Protein AF-A0A2C9LY21-F1 (afdb_monomer)

InterPro domains:
  IPR006201 Neurotransmitter-gated ion-channel [PR00252] (2-18)
  IPR006201 Neurotransmitter-gated ion-channel [PR00252] (35-46)
  IPR006201 Neurotransmitter-gated ion-channel [PR00252] (79-93)
  IPR006201 Neurotransmitter-gated ion-channel [PR00252] (152-164)
  IPR006201 Neurotransmitter-gated ion-channel [PTHR18945] (7-244)
  IPR006202 Neurotransmitter-gated ion-channel ligand-binding domain [PF02931] (1-156)
  IPR018000 Neurotransmitter-gated ion-channel, conserved site [PS00236] (79-93)
  IPR036719 Neurotransmitter-gated ion-channel transmembrane domain superfamily [SSF90112] (159-246)
  IPR036734 Neurotransmitter-gated ion-channel ligand-binding domain superfamily [G3DSA:2.70.170.10] (1-161)
  IPR036734 Neurotransmitter-gated ion-channel ligand-binding domain superfamily [SSF63712] (1-156)
  IPR038050 Neuronal acetylcholine receptor [G3DSA:1.20.58.390] (162-250)

Nearest PDB structures (foldseek):
  8ssz-assembly1_E  TM=8.735E-01  e=1.242E-17  Homo sapiens
  6cnj-assembly1_C  TM=8.513E-01  e=4.046E-18  Homo sapiens
  8st4-assembly1_E  TM=8.445E-01  e=1.771E-17  Homo sapiens
  8st3-assembly1_E  TM=8.712E-01  e=5.126E-17  Homo sapiens
  8st1-assembly1_E  TM=8.454E-01  e=5.126E-17  Homo sapiens

Sequence (250 aa):
MTIIAHVQTEWNQTDLSWNKTDYDNMDAVLLESSAIWTPAIFVIIGSKESLSFQLNDKLIVTSNGNVKSMIQRYITFQCQIDFHKYPFDTQTCSFGFYKQDLYIFGSTLKANCEVNHVPANDYSIQGEWQLTDLYCHMRRDVNNATYYLYQVVVKRRSVYYVITVVFPMVLTSVMIPLVFLIPTKTGEKISYLVTMFTSTAIFLSYISTVMPRSLTNLPYLSLLLVEVLCEGLCAVLATLWVVNKYNLHP

pLDDT: mean 86.26, std 10.39, range [52.84, 96.19]

Organism: Biomphalaria glabrata (NCBI:txid6526)

Foldseek 3Di:
DKFKDWDKDKDADQVQADDCVVPVNDFKDKDFPVVDDDFFKWKAQEPPDIDTDDFDRIWIAGNNRMIMTIDIDMDHHDADAAQQAPPFDKGKGKMKMFTPPQDDPVDADDDDFDWDQDPQPPRDDPDQKTWGGWGWDWDADPVRGIMIMIITMITGPRPVCCVVQVVVLVVLLVQLVCLVVDDLVVVCSVVSLVVSLVVLVVSVVVCVVPDDPPHPDDHPSVVSSVVSVVSSVVSVVVVVVVNVVVVVPD

Mean predicted aligned error: 8.04 Å

Secondary structure (DSSP, 8-state):
-EEEEEEEEEEE-GGG---GGGGTT--EEEEETTTS----EEEE-SSS-EEEEPPPSEEEEETTSEEEEEEEEEEE-------TTTTS-EEEEEEEEEETTTTTS----------B---TTTS--SSSEEEEEEEEEEEE-TT--EEEEEEEEEEE--HHHIIIIIHHHHHHHHHGGGGGGS-GGGSHHHHHHHHHHHHHHHHHHHHHHHS-S--SS--HHHHHHHHHHHHHHHHHHHHHHHHHHHHH--

Solvent-accessible surface area (backbone atoms only — not comparable to full-atom values): 14458 Å² total; per-residue (Å²): 87,76,44,82,43,80,49,76,47,76,52,78,40,71,91,62,42,55,67,32,81,83,53,86,60,48,53,66,50,79,43,51,46,89,81,48,94,73,84,64,34,32,33,36,25,46,98,90,43,68,45,79,53,83,75,49,66,61,27,43,36,28,30,82,10,39,34,41,35,74,43,77,45,80,49,69,30,55,58,82,77,66,54,41,49,45,59,72,26,66,41,72,33,57,37,29,44,35,52,76,64,60,79,80,70,83,62,74,84,83,77,90,60,67,75,44,73,47,63,67,75,84,81,44,64,98,60,66,51,37,57,54,40,42,44,54,42,83,46,65,48,98,87,68,42,60,32,39,38,38,37,42,29,34,34,46,61,31,66,64,49,42,64,71,50,50,46,56,53,54,50,50,47,65,47,57,70,53,52,74,75,53,63,78,91,71,64,52,58,61,57,55,51,52,52,52,52,51,52,52,50,52,52,51,52,50,49,64,72,73,48,72,90,81,63,90,54,82,28,53,56,57,52,52,51,51,50,44,52,52,52,46,53,51,48,52,55,53,48,52,51,53,51,53,52,42,71,76,57,121

Structure (mmCIF, N/CA/C/O backbone):
data_AF-A0A2C9LY21-F1
#
_entry.id   AF-A0A2C9LY21-F1
#
loop_
_atom_site.group_PDB
_atom_site.id
_atom_site.type_symbol
_atom_site.label_atom_id
_atom_site.label_alt_id
_atom_site.label_comp_id
_atom_site.label_asym_id
_atom_site.label_entity_id
_atom_site.label_seq_id
_atom_site.pdbx_PDB_ins_code
_atom_site.Cartn_x
_atom_site.Cartn_y
_atom_site.Cartn_z
_atom_site.occupancy
_atom_site.B_iso_or_equiv
_atom_site.auth_seq_id
_atom_site.auth_comp_id
_atom_site.auth_asym_id
_atom_site.auth_atom_id
_atom_site.pdbx_PDB_model_num
ATOM 1 N N . MET A 1 1 ? 3.004 3.913 -2.611 1.00 87.69 1 MET A N 1
ATOM 2 C CA . MET A 1 1 ? 2.982 2.478 -2.959 1.00 87.69 1 MET A CA 1
ATOM 3 C C . MET A 1 1 ? 4.233 2.157 -3.753 1.00 87.69 1 MET A C 1
ATOM 5 O O . MET A 1 1 ? 4.648 3.002 -4.536 1.00 87.69 1 MET A O 1
ATOM 9 N N . THR A 1 2 ? 4.828 0.983 -3.552 1.00 90.38 2 THR A N 1
ATOM 10 C CA . THR A 1 2 ? 6.013 0.539 -4.298 1.00 90.38 2 THR A CA 1
ATOM 11 C C . THR A 1 2 ? 5.719 -0.813 -4.924 1.00 90.38 2 THR A C 1
ATOM 13 O O . THR A 1 2 ? 5.261 -1.717 -4.229 1.00 90.38 2 THR A O 1
ATOM 16 N N . ILE A 1 3 ? 5.961 -0.939 -6.226 1.00 88.06 3 ILE A N 1
ATOM 17 C CA . ILE A 1 3 ? 5.782 -2.184 -6.980 1.00 88.06 3 ILE A CA 1
ATOM 18 C C . ILE A 1 3 ? 7.096 -2.596 -7.631 1.00 88.06 3 ILE A C 1
ATOM 20 O O . ILE A 1 3 ? 7.941 -1.751 -7.924 1.00 88.06 3 ILE A O 1
ATOM 24 N N . ILE A 1 4 ? 7.236 -3.888 -7.902 1.00 87.56 4 ILE A N 1
ATOM 25 C CA . ILE A 1 4 ? 8.258 -4.412 -8.802 1.00 87.56 4 ILE A CA 1
ATOM 26 C C . ILE A 1 4 ? 7.620 -4.499 -10.187 1.00 87.56 4 ILE A C 1
ATOM 28 O O . ILE A 1 4 ? 6.634 -5.209 -10.363 1.00 87.56 4 ILE A O 1
ATOM 32 N N . ALA A 1 5 ? 8.165 -3.770 -11.156 1.00 86.94 5 ALA A N 1
ATOM 33 C CA . ALA A 1 5 ? 7.686 -3.779 -12.531 1.00 86.94 5 ALA A CA 1
ATOM 34 C C . ALA A 1 5 ? 8.745 -4.379 -13.458 1.00 86.94 5 ALA A C 1
ATOM 36 O O . ALA A 1 5 ? 9.901 -3.949 -13.446 1.00 86.94 5 ALA A O 1
ATOM 37 N N . HIS A 1 6 ? 8.333 -5.347 -14.278 1.00 87.75 6 HIS A N 1
ATOM 38 C CA . HIS A 1 6 ? 9.099 -5.816 -15.429 1.00 87.75 6 HIS A CA 1
ATOM 39 C C . HIS A 1 6 ? 8.686 -4.976 -16.633 1.00 87.75 6 HIS A C 1
ATOM 41 O O . HIS A 1 6 ? 7.561 -5.087 -17.116 1.00 87.75 6 HIS A O 1
ATOM 47 N N . VAL A 1 7 ? 9.576 -4.096 -17.080 1.00 89.00 7 VAL A N 1
ATOM 48 C CA . VAL A 1 7 ? 9.304 -3.166 -18.175 1.00 89.00 7 VAL A CA 1
ATOM 49 C C . VAL A 1 7 ? 10.120 -3.599 -19.382 1.00 89.00 7 VAL A C 1
ATOM 51 O O . VAL A 1 7 ? 11.350 -3.652 -19.319 1.00 89.00 7 VAL A O 1
ATOM 54 N N . GLN A 1 8 ? 9.425 -3.903 -20.477 1.00 90.19 8 GLN A N 1
ATOM 55 C CA . GLN A 1 8 ? 10.029 -4.116 -21.786 1.00 90.19 8 GLN A CA 1
ATOM 56 C C . GLN A 1 8 ? 9.793 -2.874 -22.642 1.00 90.19 8 GLN A C 1
ATOM 58 O O . GLN A 1 8 ? 8.652 -2.451 -22.831 1.00 90.19 8 GLN A O 1
ATOM 63 N N . THR A 1 9 ? 10.867 -2.289 -23.158 1.00 90.69 9 THR A N 1
ATOM 64 C CA . THR A 1 9 ? 10.814 -1.177 -24.107 1.00 90.69 9 THR A CA 1
ATOM 65 C C . THR A 1 9 ? 11.447 -1.598 -25.422 1.00 90.69 9 THR A C 1
ATOM 67 O O . THR A 1 9 ? 12.448 -2.316 -25.451 1.00 90.69 9 THR A O 1
ATOM 70 N N . GLU A 1 10 ? 10.836 -1.168 -26.520 1.00 91.44 10 GLU A N 1
ATOM 71 C CA . GLU A 1 10 ? 11.246 -1.530 -27.871 1.00 91.44 10 GLU A CA 1
ATOM 72 C C . GLU A 1 10 ? 11.127 -0.306 -28.775 1.00 91.44 10 GLU A C 1
ATOM 74 O O . GLU A 1 10 ? 10.122 0.411 -28.741 1.00 91.44 10 GLU A O 1
ATOM 79 N N . TRP A 1 11 ? 12.175 -0.033 -29.545 1.00 91.31 11 TRP A N 1
ATOM 80 C CA . TRP A 1 11 ? 12.194 1.046 -30.526 1.00 91.31 11 TRP A CA 1
ATOM 81 C C . TRP A 1 11 ? 13.094 0.676 -31.702 1.00 91.31 11 TRP A C 1
ATOM 83 O O . TRP A 1 11 ? 14.024 -0.113 -31.567 1.00 91.31 11 TRP A O 1
ATOM 93 N N . ASN A 1 12 ? 12.825 1.261 -32.866 1.00 91.81 12 ASN A N 1
ATOM 94 C CA . ASN A 1 12 ? 13.584 0.980 -34.079 1.00 91.81 12 ASN A CA 1
ATOM 95 C C . ASN A 1 12 ? 14.592 2.100 -34.378 1.00 91.81 12 ASN A C 1
ATOM 97 O O . ASN A 1 12 ? 14.228 3.277 -34.349 1.00 91.81 12 ASN A O 1
ATOM 101 N N . GLN A 1 13 ? 15.832 1.723 -34.686 1.00 90.88 13 GLN A N 1
ATOM 102 C CA . GLN A 1 13 ? 16.924 2.591 -35.121 1.00 90.88 13 GLN A CA 1
ATOM 103 C C . GLN A 1 13 ? 17.545 2.006 -36.386 1.00 90.88 13 GLN A C 1
ATOM 105 O O . GLN A 1 13 ? 18.427 1.151 -36.337 1.00 90.88 13 GLN A O 1
ATOM 110 N N . THR A 1 14 ? 17.085 2.484 -37.539 1.00 88.94 14 THR A N 1
ATOM 111 C CA . THR A 1 14 ? 17.516 1.983 -38.853 1.00 88.94 14 THR A CA 1
ATOM 112 C C . THR A 1 14 ? 19.017 2.131 -39.092 1.00 88.94 14 THR A C 1
ATOM 114 O O . THR A 1 14 ? 19.601 1.312 -39.795 1.00 88.94 14 THR A O 1
ATOM 117 N N . ASP A 1 15 ? 19.653 3.118 -38.461 1.00 91.44 15 ASP A N 1
ATOM 118 C CA . ASP A 1 15 ? 21.091 3.393 -38.588 1.00 91.44 15 ASP A CA 1
ATOM 119 C C . ASP A 1 15 ? 21.966 2.300 -37.952 1.00 91.44 15 ASP A C 1
ATOM 121 O O . ASP A 1 15 ? 23.154 2.207 -38.244 1.00 91.44 15 ASP A O 1
ATOM 125 N N . LEU A 1 16 ? 21.377 1.458 -37.095 1.00 93.00 16 LEU A N 1
ATOM 126 C CA . LEU A 1 16 ? 22.029 0.307 -36.472 1.00 93.00 16 LEU A CA 1
ATOM 127 C C . LEU A 1 16 ? 21.727 -1.007 -37.206 1.00 93.00 16 LEU A C 1
ATOM 129 O O . LEU A 1 16 ? 21.958 -2.072 -36.643 1.00 93.00 16 LEU A O 1
ATOM 133 N N . SER A 1 17 ? 21.166 -0.962 -38.418 1.00 94.06 17 SER A N 1
ATOM 134 C CA . SER A 1 17 ? 20.897 -2.172 -39.200 1.00 94.06 17 SER A CA 1
ATOM 135 C C . SER A 1 17 ? 22.149 -2.676 -39.924 1.00 94.06 17 SER A C 1
ATOM 137 O O . SER A 1 17 ? 22.975 -1.893 -40.393 1.00 94.06 17 SER A O 1
ATOM 139 N N . TRP A 1 18 ? 22.295 -3.997 -40.022 1.00 94.69 18 TRP A N 1
ATOM 140 C CA . TRP A 1 18 ? 23.381 -4.638 -40.767 1.00 94.69 18 TRP A CA 1
ATOM 141 C C . TRP A 1 18 ? 22.886 -5.888 -41.488 1.00 94.69 18 TRP A C 1
ATOM 143 O O . TRP A 1 18 ? 21.900 -6.517 -41.097 1.00 94.69 18 TRP A O 1
ATOM 153 N N . ASN A 1 19 ? 23.598 -6.277 -42.543 1.00 94.44 19 ASN A N 1
ATOM 154 C CA . ASN A 1 19 ? 23.333 -7.531 -43.225 1.00 94.44 19 ASN A CA 1
ATOM 155 C C . ASN A 1 19 ? 24.014 -8.690 -42.481 1.00 94.44 19 ASN A C 1
ATOM 157 O O . ASN A 1 19 ? 25.232 -8.702 -42.307 1.00 94.44 19 ASN A O 1
ATOM 161 N N . LYS A 1 20 ? 23.228 -9.680 -42.048 1.00 94.62 20 LYS A N 1
ATOM 162 C CA . LYS A 1 20 ? 23.702 -10.821 -41.244 1.00 94.62 20 LYS A CA 1
ATOM 163 C C . LYS A 1 20 ? 24.842 -11.5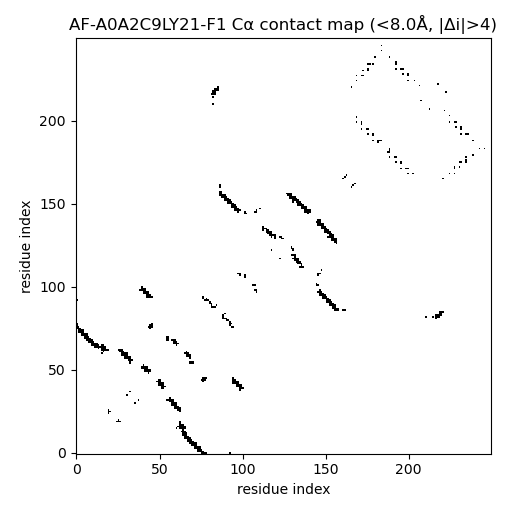84 -41.919 1.00 94.62 20 LYS A C 1
ATOM 165 O O . LYS A 1 20 ? 25.761 -12.029 -41.238 1.00 94.62 20 LYS A O 1
ATOM 170 N N . THR A 1 21 ? 24.790 -11.732 -43.243 1.00 94.06 21 THR A N 1
ATOM 171 C CA . THR A 1 21 ? 25.765 -12.530 -44.006 1.00 94.06 21 THR A CA 1
ATOM 172 C C . THR A 1 21 ? 27.180 -11.977 -43.928 1.00 94.06 21 THR A C 1
ATOM 174 O O . THR A 1 21 ? 28.136 -12.737 -44.045 1.00 94.06 21 THR A O 1
ATOM 177 N N . ASP A 1 22 ? 27.314 -10.673 -43.693 1.00 94.31 22 ASP A N 1
ATOM 178 C CA . ASP A 1 22 ? 28.606 -9.985 -43.668 1.00 94.31 22 ASP A CA 1
ATOM 179 C C . ASP A 1 22 ? 29.318 -10.180 -42.316 1.00 94.31 22 ASP A C 1
ATOM 181 O O . ASP A 1 22 ? 30.510 -9.910 -42.183 1.00 94.31 22 ASP A O 1
ATOM 185 N N . TYR A 1 23 ? 28.590 -10.693 -41.318 1.00 92.50 23 TYR A N 1
ATOM 186 C CA . TYR A 1 23 ? 29.017 -10.825 -39.930 1.00 92.50 23 TYR A CA 1
ATOM 187 C C . TYR A 1 23 ? 28.651 -12.204 -39.359 1.00 92.50 23 TYR A C 1
ATOM 189 O O . TYR A 1 23 ? 28.003 -12.295 -38.322 1.00 92.50 23 TYR A O 1
ATOM 197 N N . ASP A 1 24 ? 29.021 -13.284 -40.054 1.00 92.81 24 ASP A N 1
ATOM 198 C CA . ASP A 1 24 ? 28.832 -14.679 -39.601 1.00 92.81 24 ASP A CA 1
ATOM 199 C C . ASP A 1 24 ? 27.387 -15.024 -39.177 1.00 92.81 24 ASP A C 1
ATOM 201 O O . ASP A 1 24 ? 27.126 -15.704 -38.187 1.00 92.81 24 ASP A O 1
ATOM 205 N N . ASN A 1 25 ? 26.407 -14.501 -39.918 1.00 92.81 25 ASN A N 1
ATOM 206 C CA . ASN A 1 25 ? 24.977 -14.646 -39.637 1.00 92.81 25 ASN A CA 1
ATOM 207 C C . ASN A 1 25 ? 24.529 -14.128 -38.253 1.00 92.81 25 ASN A C 1
ATOM 209 O O . ASN A 1 25 ? 23.479 -14.542 -37.751 1.00 92.81 25 ASN A O 1
ATOM 213 N N . MET A 1 26 ? 25.270 -13.193 -37.646 1.00 93.25 26 MET A N 1
ATOM 214 C CA . MET A 1 26 ? 24.895 -12.581 -36.370 1.00 93.25 26 MET A CA 1
ATOM 215 C C . MET A 1 26 ? 23.595 -11.775 -36.494 1.00 93.25 26 MET A C 1
ATOM 217 O O . MET A 1 26 ? 23.522 -10.792 -37.232 1.00 93.25 26 MET A O 1
ATOM 221 N N . ASP A 1 27 ? 22.567 -12.177 -35.739 1.00 92.88 27 ASP A N 1
ATOM 222 C CA . ASP A 1 27 ? 21.257 -11.510 -35.719 1.00 92.88 27 ASP A CA 1
ATOM 223 C C . ASP A 1 27 ? 21.115 -10.470 -34.607 1.00 92.88 27 ASP A C 1
ATOM 225 O O . ASP A 1 27 ? 20.320 -9.544 -34.733 1.00 92.88 27 ASP A O 1
ATOM 229 N N . ALA A 1 28 ? 21.860 -10.603 -33.511 1.00 94.56 28 ALA A N 1
ATOM 230 C CA . ALA A 1 28 ? 21.754 -9.686 -32.388 1.00 94.56 28 ALA A CA 1
ATOM 231 C C . ALA A 1 28 ? 23.104 -9.434 -31.726 1.00 94.56 28 ALA A C 1
ATOM 233 O O . ALA A 1 28 ? 23.939 -10.332 -31.620 1.00 94.56 28 ALA A O 1
ATOM 234 N N . VAL A 1 29 ? 23.277 -8.211 -31.237 1.00 94.75 29 VAL A N 1
ATOM 235 C CA . VAL A 1 29 ? 24.443 -7.768 -30.477 1.00 94.75 29 VAL A CA 1
ATOM 236 C C . VAL A 1 29 ? 23.994 -7.044 -29.214 1.00 94.75 29 VAL A C 1
ATOM 238 O O . VAL A 1 29 ? 22.886 -6.509 -29.137 1.00 94.75 29 VAL A O 1
ATOM 241 N N . LEU A 1 30 ? 24.861 -7.038 -28.207 1.00 95.19 30 LEU A N 1
ATOM 242 C CA . LEU A 1 30 ? 24.638 -6.323 -26.959 1.00 95.19 30 LEU A CA 1
ATOM 243 C C . LEU A 1 30 ? 25.476 -5.043 -26.973 1.00 95.19 30 LEU A C 1
ATOM 245 O O . LEU A 1 30 ? 26.703 -5.124 -26.992 1.00 95.19 30 LEU A O 1
ATOM 249 N N . LEU A 1 31 ? 24.826 -3.881 -26.966 1.00 94.56 31 LEU A N 1
ATOM 250 C CA . LEU A 1 31 ? 25.492 -2.574 -26.966 1.00 94.56 31 LEU A CA 1
ATOM 251 C C . LEU A 1 31 ? 25.250 -1.836 -25.653 1.00 94.56 31 LEU A C 1
ATOM 253 O O . LEU A 1 31 ? 24.228 -2.043 -24.998 1.00 94.56 31 LEU A O 1
ATOM 257 N N . GLU A 1 32 ? 26.183 -0.964 -25.272 1.00 95.25 32 GLU A N 1
ATOM 258 C CA . GLU A 1 32 ? 25.962 -0.069 -24.138 1.00 95.25 32 GLU A CA 1
ATOM 259 C C . GLU A 1 32 ? 24.955 1.027 -24.494 1.00 95.25 32 GLU A C 1
ATOM 261 O O . GLU A 1 32 ? 25.000 1.604 -25.581 1.00 95.25 32 GLU A O 1
ATOM 266 N N . SER A 1 33 ? 24.060 1.347 -23.559 1.00 92.88 33 SER A N 1
ATOM 267 C CA . SER A 1 33 ? 23.045 2.392 -23.724 1.00 92.88 33 SER A CA 1
ATOM 268 C C . SER A 1 33 ? 23.645 3.784 -23.916 1.00 92.88 33 SER A C 1
ATOM 270 O O . SER A 1 33 ? 23.010 4.639 -24.521 1.00 92.88 33 SER A O 1
ATOM 272 N N . SER A 1 34 ? 24.879 4.002 -23.457 1.00 93.50 34 SER A N 1
ATOM 273 C CA . SER A 1 34 ? 25.646 5.235 -23.657 1.00 93.50 34 SER A CA 1
ATOM 274 C C . SER A 1 34 ? 26.158 5.414 -25.094 1.00 93.50 34 SER A C 1
ATOM 276 O O . SER A 1 34 ? 26.442 6.540 -25.500 1.00 93.50 34 SER A O 1
ATOM 278 N N . ALA A 1 35 ? 26.276 4.326 -25.865 1.00 92.94 35 ALA A N 1
ATOM 279 C CA . ALA A 1 35 ? 26.845 4.327 -27.214 1.00 92.94 35 ALA A CA 1
ATOM 280 C C . ALA A 1 35 ? 25.801 4.541 -28.322 1.00 92.94 35 ALA A C 1
ATOM 282 O O . ALA A 1 35 ? 26.167 4.822 -29.463 1.00 92.94 35 ALA A O 1
ATOM 283 N N . ILE A 1 36 ? 24.510 4.401 -28.005 1.00 93.25 36 ILE A N 1
ATOM 284 C CA . ILE A 1 36 ? 23.407 4.537 -28.961 1.00 93.25 36 ILE A CA 1
ATOM 285 C C . ILE A 1 36 ? 22.346 5.501 -28.435 1.00 93.25 36 ILE A C 1
ATOM 287 O O . ILE A 1 36 ? 22.228 5.732 -27.236 1.00 93.25 36 ILE A O 1
ATOM 291 N N . TRP A 1 37 ? 21.542 6.076 -29.331 1.00 91.06 37 TRP A N 1
ATOM 292 C CA . TRP A 1 37 ? 20.423 6.912 -28.897 1.00 91.06 37 TRP A CA 1
ATOM 293 C C . TRP A 1 37 ? 19.368 6.073 -28.162 1.00 91.06 37 TRP A C 1
ATOM 295 O O . TRP A 1 37 ? 18.957 5.019 -28.647 1.00 91.06 37 TRP A O 1
ATOM 305 N N . THR A 1 38 ? 18.894 6.572 -27.021 1.00 90.62 38 THR A N 1
ATOM 306 C CA . THR A 1 38 ? 17.836 5.947 -26.218 1.00 90.62 38 THR A CA 1
ATOM 307 C C . THR A 1 38 ? 16.681 6.917 -25.969 1.00 90.62 38 THR A C 1
ATOM 309 O O . THR A 1 38 ? 16.933 8.099 -25.717 1.00 90.62 38 THR A O 1
ATOM 312 N N . PRO A 1 39 ? 15.415 6.459 -25.966 1.00 88.25 39 PRO A N 1
ATOM 313 C CA . PRO A 1 39 ? 14.277 7.334 -25.715 1.00 88.25 39 PRO A CA 1
ATOM 314 C C . PRO A 1 39 ? 14.226 7.812 -24.256 1.00 88.25 39 PRO A C 1
ATOM 316 O O . PRO A 1 39 ? 14.294 7.013 -23.323 1.00 88.25 39 PRO A O 1
ATOM 319 N N . ALA A 1 40 ? 14.002 9.114 -24.058 1.00 88.31 40 ALA A N 1
ATOM 320 C CA . ALA A 1 40 ? 13.750 9.694 -22.741 1.00 88.31 40 ALA A CA 1
ATOM 321 C C . ALA A 1 40 ? 12.313 9.388 -22.274 1.00 88.31 40 ALA A C 1
ATOM 323 O O . ALA A 1 40 ? 11.346 10.049 -22.674 1.00 88.31 40 ALA A O 1
ATOM 324 N N . ILE A 1 41 ? 12.172 8.352 -21.445 1.00 88.88 41 ILE A N 1
ATOM 325 C CA . ILE A 1 41 ? 10.900 7.909 -20.859 1.00 88.88 41 ILE A CA 1
ATOM 326 C C . ILE A 1 41 ? 10.801 8.432 -19.425 1.00 88.88 41 ILE A C 1
ATOM 328 O O . ILE A 1 41 ? 11.784 8.442 -18.690 1.00 88.88 41 ILE A O 1
ATOM 332 N N . PHE A 1 42 ? 9.605 8.840 -19.017 1.00 90.12 42 PHE A N 1
ATOM 333 C CA . PHE A 1 42 ? 9.302 9.317 -17.675 1.00 90.12 42 PHE A CA 1
ATOM 334 C C . PHE A 1 42 ? 8.149 8.528 -17.073 1.00 90.12 42 PHE A C 1
ATOM 336 O O . PHE A 1 42 ? 7.196 8.165 -17.767 1.00 90.12 42 PHE A O 1
ATOM 343 N N . VAL A 1 43 ? 8.233 8.297 -15.765 1.00 91.75 43 VAL A N 1
ATOM 344 C CA . VAL A 1 43 ? 7.187 7.667 -14.965 1.00 91.75 43 VAL A CA 1
ATOM 345 C C . VAL A 1 43 ? 6.407 8.742 -14.227 1.00 91.75 43 VAL A C 1
ATOM 347 O O . VAL A 1 43 ? 6.989 9.523 -13.476 1.00 91.75 43 VAL A O 1
ATOM 350 N N . ILE A 1 44 ? 5.093 8.771 -14.415 1.00 91.06 44 ILE A N 1
ATOM 351 C CA . ILE A 1 44 ? 4.165 9.592 -13.638 1.00 91.06 44 ILE A CA 1
ATOM 352 C C . ILE A 1 44 ? 3.964 8.897 -12.296 1.00 91.06 44 ILE A C 1
ATOM 354 O O . ILE A 1 44 ? 3.424 7.790 -12.248 1.00 91.06 44 ILE A O 1
ATOM 358 N N . ILE A 1 45 ? 4.407 9.547 -11.222 1.00 91.88 45 ILE A N 1
ATOM 359 C CA . ILE A 1 45 ? 4.371 8.998 -9.861 1.00 91.88 45 ILE A CA 1
ATOM 360 C C . ILE A 1 45 ? 3.386 9.731 -8.950 1.00 91.88 45 ILE A C 1
ATOM 362 O O . ILE A 1 45 ? 3.181 9.309 -7.820 1.00 91.88 45 ILE A O 1
ATOM 366 N N . GLY A 1 46 ? 2.765 10.811 -9.412 1.00 87.31 46 GLY A N 1
ATOM 367 C CA . GLY A 1 46 ? 1.793 11.587 -8.649 1.00 87.31 46 GLY A CA 1
ATOM 368 C C . GLY A 1 46 ? 1.055 12.576 -9.543 1.00 87.31 46 GLY A C 1
ATOM 369 O O . GLY A 1 46 ? 1.207 12.558 -10.762 1.00 87.31 46 GLY A O 1
ATOM 370 N N . SER A 1 47 ? 0.261 13.466 -8.946 1.00 78.12 47 SER A N 1
ATOM 371 C CA . SER A 1 47 ? -0.552 14.432 -9.704 1.00 78.12 47 SER A CA 1
ATOM 372 C C . SER A 1 47 ? 0.278 15.466 -10.474 1.00 78.12 47 SER A C 1
ATOM 374 O O . SER A 1 47 ? -0.170 15.961 -11.505 1.00 78.12 47 SER A O 1
ATOM 376 N N . LYS A 1 48 ? 1.477 15.797 -9.980 1.00 79.56 48 LYS A N 1
ATOM 377 C CA . LYS A 1 48 ? 2.409 16.763 -10.594 1.00 79.56 48 LYS A CA 1
ATOM 378 C C . LYS A 1 48 ? 3.868 16.302 -10.558 1.00 79.56 48 LYS A C 1
ATOM 380 O O . LYS A 1 48 ? 4.770 17.092 -10.814 1.00 79.56 48 LYS A O 1
ATOM 385 N N . GLU A 1 49 ? 4.102 15.040 -10.212 1.00 86.00 49 GLU A N 1
ATOM 386 C CA . GLU A 1 49 ? 5.440 14.488 -10.016 1.00 86.00 49 GLU A CA 1
ATOM 387 C C . GLU A 1 49 ? 5.729 13.410 -11.061 1.00 86.00 49 GLU A C 1
ATOM 389 O O . GLU A 1 49 ? 4.918 12.507 -11.296 1.00 86.00 49 GLU A O 1
ATOM 394 N N . SER A 1 50 ? 6.915 13.487 -11.664 1.00 88.00 50 SER A N 1
ATOM 395 C CA . SER A 1 50 ? 7.425 12.462 -12.569 1.00 88.00 50 SER A CA 1
ATOM 396 C C . SER A 1 50 ? 8.922 12.257 -12.400 1.00 88.00 50 SER A C 1
ATOM 398 O O . SER A 1 50 ? 9.647 13.209 -12.119 1.00 88.00 50 SER A O 1
ATOM 400 N N . LEU A 1 51 ? 9.379 11.030 -12.624 1.00 90.75 51 LEU A N 1
ATOM 401 C CA . LEU A 1 51 ? 10.788 10.645 -12.557 1.00 90.75 51 LEU A CA 1
ATOM 402 C C . LEU A 1 51 ? 11.258 10.138 -13.918 1.00 90.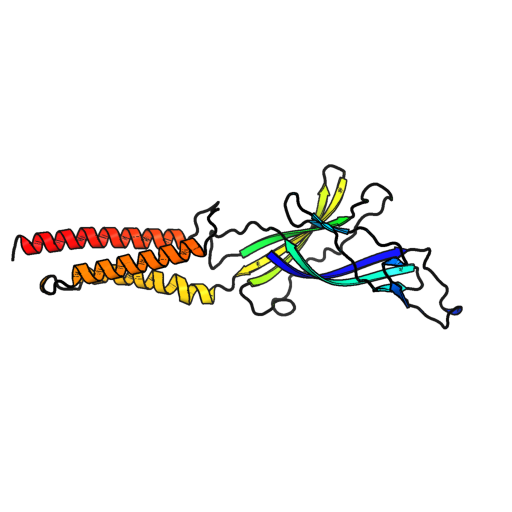75 51 LEU A C 1
ATOM 404 O O . LEU A 1 51 ? 10.485 9.503 -14.634 1.00 90.75 51 LEU A O 1
ATOM 408 N N . SER A 1 52 ? 12.519 10.385 -14.268 1.00 90.31 52 SER A N 1
ATOM 409 C CA . SER A 1 52 ? 13.114 9.778 -15.458 1.00 90.31 52 SER A CA 1
ATOM 410 C C . SER A 1 52 ? 13.239 8.264 -15.268 1.00 90.31 52 SER A C 1
ATOM 412 O O . SER A 1 52 ? 13.671 7.772 -14.224 1.00 90.31 52 SER A O 1
ATOM 414 N N . PHE A 1 53 ? 12.831 7.509 -16.282 1.00 90.81 53 PHE A N 1
ATOM 415 C CA . PHE A 1 53 ? 12.946 6.061 -16.307 1.00 90.81 53 PHE A CA 1
ATOM 416 C C . PHE A 1 53 ? 14.269 5.671 -16.960 1.00 90.81 53 PHE A C 1
ATOM 418 O O . PHE A 1 53 ? 14.444 5.810 -18.170 1.00 90.81 53 PHE A O 1
ATOM 425 N N . GLN A 1 54 ? 15.208 5.184 -16.153 1.00 89.75 54 GLN A N 1
ATOM 426 C CA . GLN A 1 54 ? 16.496 4.711 -16.649 1.00 89.75 54 GLN A CA 1
ATOM 427 C C . GLN A 1 54 ? 16.365 3.301 -17.232 1.00 89.75 54 GLN A C 1
ATOM 429 O O . GLN A 1 54 ? 15.935 2.366 -16.549 1.00 89.75 54 GLN A O 1
ATOM 434 N N . LEU A 1 55 ? 16.753 3.164 -18.501 1.00 89.75 55 LEU A N 1
ATOM 435 C CA . LEU A 1 55 ? 16.868 1.883 -19.195 1.00 89.75 55 LEU A CA 1
ATOM 436 C C . LEU A 1 55 ? 18.071 1.082 -18.672 1.00 89.75 55 LEU A C 1
ATOM 438 O O . LEU A 1 55 ? 18.863 1.573 -17.870 1.00 89.75 55 LEU A O 1
ATOM 442 N N . ASN A 1 56 ? 18.191 -0.171 -19.109 1.00 89.94 56 ASN A N 1
ATOM 443 C CA . ASN A 1 56 ? 19.354 -0.996 -18.783 1.00 89.94 56 ASN A CA 1
ATOM 444 C C . ASN A 1 56 ? 20.629 -0.448 -19.444 1.00 89.94 56 ASN A C 1
ATOM 446 O O . ASN A 1 56 ? 20.576 0.051 -20.567 1.00 89.94 56 ASN A O 1
ATOM 450 N N . ASP A 1 57 ? 21.775 -0.630 -18.783 1.00 91.75 57 ASP A N 1
ATOM 451 C CA . ASP A 1 57 ? 23.089 -0.216 -19.306 1.00 91.75 57 ASP A CA 1
ATOM 452 C C . ASP A 1 57 ? 23.461 -0.960 -20.590 1.00 91.75 57 ASP A C 1
ATOM 454 O O . ASP A 1 57 ? 24.216 -0.454 -21.410 1.00 91.75 57 ASP A O 1
ATOM 458 N N . LYS A 1 58 ? 22.915 -2.165 -20.771 1.00 93.75 58 LYS A N 1
ATOM 459 C CA . LYS A 1 58 ? 23.138 -3.015 -21.938 1.00 93.75 58 LYS A CA 1
ATOM 460 C C . LYS A 1 58 ? 21.823 -3.298 -22.650 1.00 93.75 58 LYS A C 1
ATOM 462 O O . LYS A 1 58 ? 20.849 -3.726 -22.027 1.00 93.75 58 LYS A O 1
ATOM 467 N N . LEU A 1 59 ? 21.810 -3.067 -23.956 1.00 95.25 59 LEU A N 1
ATOM 468 C CA . LEU A 1 59 ? 20.637 -3.137 -24.819 1.00 95.25 59 LEU A CA 1
ATOM 469 C C . LEU A 1 59 ? 20.855 -4.173 -25.915 1.00 95.25 59 LEU A C 1
ATOM 471 O O . LEU A 1 59 ? 21.949 -4.282 -26.467 1.00 95.25 59 LEU A O 1
ATOM 475 N N . ILE A 1 60 ? 19.807 -4.933 -26.229 1.00 95.44 60 ILE A N 1
ATOM 476 C CA . ILE A 1 60 ? 19.848 -5.926 -27.302 1.00 95.44 60 ILE A CA 1
ATOM 477 C C . ILE A 1 60 ? 19.456 -5.216 -28.590 1.00 95.44 60 ILE A C 1
ATOM 479 O O . ILE A 1 60 ? 18.329 -4.738 -28.711 1.00 95.44 60 ILE A O 1
ATOM 483 N N . VAL A 1 61 ? 20.373 -5.162 -29.549 1.00 96.19 61 VAL A N 1
ATOM 484 C CA . VAL A 1 61 ? 20.131 -4.618 -30.886 1.00 96.19 61 VAL A CA 1
ATOM 485 C C . VAL A 1 61 ? 20.083 -5.776 -31.864 1.00 96.19 61 VAL A C 1
ATOM 487 O O . VAL A 1 61 ? 20.962 -6.631 -31.853 1.00 96.19 61 VAL A O 1
ATOM 490 N N . THR A 1 62 ? 19.044 -5.821 -32.688 1.00 96.12 62 THR A N 1
ATOM 491 C CA . THR A 1 62 ? 18.876 -6.835 -33.736 1.00 96.12 62 THR A CA 1
ATOM 492 C C . THR A 1 62 ? 19.294 -6.290 -35.097 1.00 96.12 62 THR A C 1
ATOM 494 O O . THR A 1 62 ? 19.229 -5.084 -35.324 1.00 96.12 62 THR A O 1
ATOM 497 N N . SER A 1 63 ? 19.661 -7.179 -36.017 1.00 94.56 63 SER A N 1
ATOM 498 C CA . SER A 1 63 ? 20.159 -6.863 -37.366 1.00 94.56 63 SER A CA 1
ATOM 499 C C . SER A 1 63 ? 19.240 -5.955 -38.185 1.00 94.56 63 SER A C 1
ATOM 501 O O . SER A 1 63 ? 19.702 -5.169 -39.007 1.00 94.56 63 SER A O 1
ATOM 503 N N . ASN A 1 64 ? 17.936 -5.991 -37.903 1.00 94.12 64 ASN A N 1
ATOM 504 C CA . ASN A 1 64 ? 16.930 -5.129 -38.522 1.00 94.12 64 ASN A CA 1
ATOM 505 C C . ASN A 1 64 ? 16.899 -3.694 -37.943 1.00 94.12 64 ASN A C 1
ATOM 507 O O . ASN A 1 64 ? 16.003 -2.927 -38.287 1.00 94.12 64 ASN A O 1
ATOM 511 N N . GLY A 1 65 ? 17.819 -3.338 -37.037 1.00 92.81 65 GLY A N 1
ATOM 512 C CA . GLY A 1 65 ? 17.883 -2.037 -36.357 1.00 92.81 65 GLY A CA 1
ATOM 513 C C . GLY A 1 65 ? 16.977 -1.913 -35.126 1.00 92.81 65 GLY A C 1
ATOM 514 O O . GLY A 1 65 ? 16.914 -0.861 -34.493 1.00 92.81 65 GLY A O 1
ATOM 515 N N . ASN A 1 66 ? 16.262 -2.974 -34.750 1.00 95.12 66 ASN A N 1
ATOM 516 C CA . ASN A 1 66 ? 15.343 -2.934 -33.619 1.00 95.12 66 ASN A CA 1
ATOM 517 C C . ASN A 1 66 ? 16.077 -3.152 -32.292 1.00 95.12 66 ASN A C 1
ATOM 519 O O . ASN A 1 66 ? 16.833 -4.118 -32.147 1.00 95.12 66 ASN A O 1
ATOM 523 N N . VAL A 1 67 ? 15.820 -2.268 -31.331 1.00 95.12 67 VAL A N 1
ATOM 524 C CA . VAL A 1 67 ? 16.472 -2.219 -30.024 1.00 95.12 67 VAL A CA 1
ATOM 525 C C . VAL A 1 67 ? 15.474 -2.575 -28.937 1.00 95.12 67 VAL A C 1
ATOM 527 O O . VAL A 1 67 ? 14.380 -2.016 -28.866 1.00 95.12 67 VAL A O 1
ATOM 530 N N . LYS A 1 68 ? 15.870 -3.505 -28.068 1.00 93.94 68 LYS A N 1
ATOM 531 C CA . LYS A 1 68 ? 15.067 -4.002 -26.953 1.00 93.94 68 LYS A CA 1
ATOM 532 C C . LYS A 1 68 ? 15.791 -3.784 -25.632 1.00 93.94 68 LYS A C 1
ATOM 534 O O . LYS A 1 68 ? 16.961 -4.141 -25.476 1.00 93.94 68 LYS A O 1
ATOM 539 N N . SER A 1 69 ? 15.060 -3.259 -24.656 1.00 93.38 69 SER A N 1
ATOM 540 C CA . SER A 1 69 ? 15.465 -3.216 -23.253 1.00 93.38 69 SER A CA 1
ATOM 541 C C . SER A 1 69 ? 14.448 -3.978 -22.416 1.00 93.38 69 SER A C 1
ATOM 543 O O . SER A 1 69 ? 13.245 -3.778 -22.566 1.00 93.38 69 SER A O 1
ATOM 545 N N . MET A 1 70 ? 14.923 -4.833 -21.515 1.00 90.56 70 MET A N 1
ATOM 546 C CA . MET A 1 70 ? 14.089 -5.493 -20.516 1.00 90.56 70 MET A CA 1
ATOM 547 C C . MET A 1 70 ? 14.731 -5.280 -19.155 1.00 90.56 70 MET A C 1
ATOM 549 O O . MET A 1 70 ? 15.883 -5.660 -18.944 1.00 90.56 70 MET A O 1
ATOM 553 N N . ILE A 1 71 ? 14.000 -4.646 -18.243 1.00 91.94 71 ILE A N 1
ATOM 554 C CA . ILE A 1 71 ? 14.512 -4.323 -16.915 1.00 91.94 71 ILE A CA 1
ATOM 555 C C . ILE A 1 71 ? 13.445 -4.536 -15.848 1.00 91.94 71 ILE A C 1
ATOM 557 O O . ILE A 1 71 ? 12.262 -4.265 -16.055 1.00 91.94 71 ILE A O 1
ATOM 561 N N . GLN A 1 72 ? 13.881 -5.011 -14.686 1.00 90.06 72 GLN A N 1
ATOM 562 C CA . GLN A 1 72 ? 13.068 -5.087 -13.482 1.00 90.06 72 GLN A CA 1
ATOM 563 C C . GLN A 1 72 ? 13.446 -3.926 -12.561 1.00 90.06 72 GLN A C 1
ATOM 565 O O . GLN A 1 72 ? 14.608 -3.791 -12.172 1.00 90.06 72 GLN A O 1
ATOM 570 N N . ARG A 1 73 ? 12.483 -3.067 -12.216 1.00 89.69 73 ARG A N 1
ATOM 571 C CA . ARG A 1 73 ? 12.716 -1.906 -11.342 1.00 89.69 73 ARG A CA 1
ATOM 572 C C . ARG A 1 73 ? 11.616 -1.757 -10.303 1.00 89.69 73 ARG A C 1
ATOM 574 O O . ARG A 1 73 ? 10.456 -2.087 -10.544 1.00 89.69 73 ARG A O 1
ATOM 581 N N . TYR A 1 74 ? 12.001 -1.204 -9.157 1.00 91.31 74 TYR A N 1
ATOM 582 C CA . TYR A 1 74 ? 11.055 -0.712 -8.168 1.00 91.31 74 TYR A CA 1
ATOM 583 C C . TYR A 1 74 ? 10.491 0.626 -8.638 1.00 91.31 74 TYR A C 1
ATOM 585 O O . TYR A 1 74 ? 11.249 1.561 -8.895 1.00 91.31 74 TYR A O 1
ATOM 593 N N . ILE A 1 75 ? 9.169 0.718 -8.738 1.00 91.12 75 ILE A N 1
ATOM 594 C CA . ILE A 1 75 ? 8.467 1.963 -9.045 1.00 91.12 75 ILE A CA 1
ATOM 595 C C . ILE A 1 75 ? 7.692 2.371 -7.802 1.00 91.12 75 ILE A C 1
ATOM 597 O O . ILE A 1 75 ? 6.776 1.668 -7.370 1.00 91.12 75 ILE A O 1
ATOM 601 N N . THR A 1 76 ? 8.069 3.513 -7.231 1.00 92.06 76 THR A N 1
ATOM 602 C CA . THR A 1 76 ? 7.381 4.114 -6.089 1.00 92.06 76 THR A CA 1
ATOM 603 C C . THR A 1 76 ? 6.535 5.280 -6.570 1.00 92.06 76 THR A C 1
ATOM 605 O O . THR A 1 76 ? 7.051 6.206 -7.188 1.00 92.06 76 THR A O 1
ATOM 608 N N . PHE A 1 77 ? 5.240 5.233 -6.273 1.00 92.69 77 PHE A N 1
ATOM 609 C CA . PHE A 1 77 ? 4.281 6.254 -6.672 1.00 92.69 77 PHE A CA 1
ATOM 610 C C . PHE A 1 77 ? 3.279 6.570 -5.562 1.00 92.69 77 PHE A C 1
ATOM 612 O O . PHE A 1 77 ? 2.973 5.745 -4.690 1.00 92.69 77 PHE A O 1
ATOM 619 N N . GLN A 1 78 ? 2.794 7.804 -5.583 1.00 91.38 78 GLN A N 1
ATOM 620 C CA . GLN A 1 78 ? 1.772 8.327 -4.701 1.00 91.38 78 GLN A CA 1
ATOM 621 C C . GLN A 1 78 ? 0.418 7.719 -5.064 1.00 91.38 78 GLN A C 1
ATOM 623 O O . GLN A 1 78 ? 0.044 7.601 -6.229 1.00 91.38 78 GLN A O 1
ATOM 628 N N . CYS A 1 79 ? -0.324 7.326 -4.038 1.00 89.56 79 CYS A N 1
ATOM 629 C CA . CYS A 1 79 ? -1.673 6.813 -4.182 1.00 89.56 79 CYS A CA 1
ATOM 630 C C . CYS A 1 79 ? -2.507 7.289 -3.001 1.00 89.56 79 CYS A C 1
ATOM 632 O O . CYS A 1 79 ? -2.049 7.232 -1.857 1.00 89.56 79 CYS A O 1
ATOM 634 N N . GLN A 1 80 ? -3.721 7.749 -3.287 1.00 87.31 80 GLN A N 1
ATOM 635 C CA . GLN A 1 80 ? -4.704 8.045 -2.260 1.00 87.31 80 GLN A CA 1
ATOM 636 C C . GLN A 1 80 ? -5.386 6.741 -1.850 1.00 87.31 80 GLN A C 1
ATOM 638 O O . GLN A 1 80 ? -6.038 6.093 -2.663 1.00 87.31 80 GLN A O 1
ATOM 643 N N . ILE A 1 81 ? -5.211 6.364 -0.588 1.00 86.88 81 ILE A N 1
ATOM 644 C CA . ILE A 1 81 ? -5.755 5.131 -0.022 1.00 86.88 81 ILE A CA 1
ATOM 645 C C . ILE A 1 81 ? -7.117 5.432 0.611 1.00 86.88 81 ILE A C 1
ATOM 647 O O . ILE A 1 81 ? -7.235 6.364 1.409 1.00 86.88 81 ILE A O 1
ATOM 651 N N . ASP A 1 82 ? -8.133 4.639 0.271 1.00 87.88 82 ASP A N 1
ATOM 652 C CA . ASP A 1 82 ? -9.462 4.711 0.879 1.00 87.88 82 ASP A CA 1
ATOM 653 C C . ASP A 1 82 ? -9.581 3.715 2.041 1.00 87.88 82 ASP A C 1
ATOM 655 O O . ASP A 1 82 ? -9.596 2.498 1.852 1.00 87.88 82 ASP A O 1
ATOM 659 N N . PHE A 1 83 ? -9.684 4.238 3.262 1.00 87.69 83 PHE A N 1
ATOM 660 C CA . PHE A 1 83 ? -9.787 3.440 4.485 1.00 87.69 83 PHE A CA 1
ATOM 661 C C . PHE A 1 83 ? -11.225 3.120 4.902 1.00 87.69 83 PHE A C 1
ATOM 663 O O . PHE A 1 83 ? -11.415 2.439 5.908 1.00 87.69 83 PHE A O 1
ATOM 670 N N . HIS A 1 84 ? -12.244 3.552 4.152 1.00 88.44 84 HIS A N 1
ATOM 671 C CA . HIS A 1 84 ? -13.647 3.396 4.547 1.00 88.44 84 HIS A CA 1
ATOM 672 C C . HIS A 1 84 ? -14.011 1.943 4.914 1.00 88.44 84 HIS A C 1
ATOM 674 O O . HIS A 1 84 ? -14.657 1.692 5.932 1.00 88.44 84 HIS A O 1
ATOM 680 N N . LYS A 1 85 ? -13.529 0.972 4.123 1.00 90.94 85 LYS A N 1
ATOM 681 C CA . LYS A 1 85 ? -13.792 -0.470 4.298 1.00 90.94 85 LYS A CA 1
ATOM 682 C C . LYS A 1 85 ? -12.693 -1.241 5.032 1.00 90.94 85 LYS A C 1
ATOM 684 O O . LYS A 1 85 ? -12.714 -2.469 5.012 1.00 90.94 85 LYS A O 1
ATOM 689 N N . TYR A 1 86 ? -11.731 -0.566 5.654 1.00 89.19 86 TYR A N 1
ATOM 690 C CA . TYR A 1 86 ? -10.641 -1.236 6.363 1.00 89.19 86 TYR A CA 1
ATOM 691 C C . TYR A 1 86 ? -11.174 -2.229 7.427 1.00 89.19 86 TYR A C 1
ATOM 693 O O . TYR A 1 86 ? -12.100 -1.867 8.159 1.00 89.19 86 TYR A O 1
ATOM 701 N N . PRO A 1 87 ? -10.610 -3.453 7.564 1.00 91.62 87 PRO A N 1
ATOM 702 C CA . PRO A 1 87 ? -9.465 -4.030 6.837 1.00 91.62 87 PRO A CA 1
ATOM 703 C C . PRO A 1 87 ? -9.841 -4.816 5.562 1.00 91.62 87 PRO A C 1
ATOM 705 O O . PRO A 1 87 ? -9.016 -5.545 5.016 1.00 91.62 87 PRO A O 1
ATOM 708 N N . PHE A 1 88 ? -11.091 -4.737 5.104 1.00 93.38 88 PHE A N 1
ATOM 709 C CA . PHE A 1 88 ? -11.594 -5.390 3.886 1.00 93.38 88 PHE A CA 1
ATOM 710 C C . PHE A 1 88 ? -11.509 -4.467 2.661 1.00 93.38 88 PHE A C 1
ATOM 712 O O . PHE A 1 88 ? -12.345 -4.514 1.756 1.00 93.38 88 PHE A O 1
ATOM 719 N N . ASP A 1 89 ? -10.51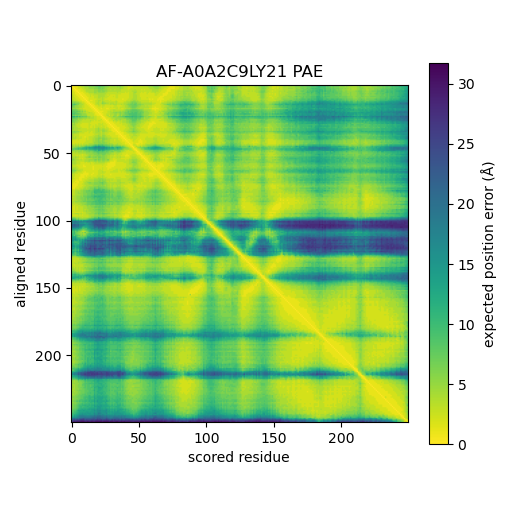6 -3.588 2.651 1.00 91.94 89 ASP A N 1
ATOM 720 C CA . ASP A 1 89 ? -10.335 -2.550 1.654 1.00 91.94 89 ASP A CA 1
ATOM 721 C C . ASP A 1 89 ? -9.694 -3.074 0.360 1.00 91.94 89 ASP A C 1
ATOM 723 O O . ASP A 1 89 ? -8.929 -4.043 0.328 1.00 91.94 89 ASP A O 1
ATOM 727 N N . THR A 1 90 ? -10.052 -2.414 -0.739 1.00 93.19 90 THR A N 1
ATOM 728 C CA . THR A 1 90 ? -9.469 -2.610 -2.068 1.00 93.19 90 THR A CA 1
ATOM 729 C C . THR A 1 90 ? -9.022 -1.249 -2.567 1.00 93.19 90 THR A C 1
ATOM 731 O O . THR A 1 90 ? -9.806 -0.304 -2.554 1.00 93.19 90 THR A O 1
ATOM 734 N N . GLN A 1 91 ? -7.763 -1.150 -2.974 1.00 92.62 91 GLN A N 1
ATOM 735 C CA . GLN A 1 91 ? -7.130 0.097 -3.375 1.00 92.62 91 GLN A CA 1
ATOM 736 C C . GLN A 1 91 ? -6.877 0.078 -4.872 1.00 92.62 91 GLN A C 1
ATOM 738 O O . GLN A 1 91 ? -6.386 -0.911 -5.412 1.00 92.62 91 GLN A O 1
ATOM 743 N N . THR A 1 92 ? -7.204 1.185 -5.533 1.00 92.31 92 THR A N 1
ATOM 744 C CA . THR A 1 92 ? -6.912 1.392 -6.953 1.00 92.31 92 THR A CA 1
ATOM 745 C C . THR A 1 92 ? -5.913 2.523 -7.068 1.00 92.31 92 THR A C 1
ATOM 747 O O . THR A 1 92 ? -6.241 3.689 -6.862 1.00 92.31 92 THR A O 1
ATOM 750 N N . CYS A 1 93 ? -4.678 2.172 -7.393 1.00 92.06 93 CYS A N 1
ATOM 751 C CA . CYS A 1 93 ? -3.577 3.113 -7.475 1.00 92.06 93 CYS A CA 1
ATOM 752 C C . CYS A 1 93 ? -3.089 3.207 -8.911 1.00 92.06 93 CYS A C 1
ATOM 754 O O . CYS A 1 93 ? -3.078 2.220 -9.637 1.00 92.06 93 CYS A O 1
ATOM 756 N N . SER A 1 94 ? -2.683 4.398 -9.330 1.00 91.44 94 SER A N 1
ATOM 757 C CA . SER A 1 94 ? -2.374 4.663 -10.729 1.00 91.44 94 SER A CA 1
ATOM 758 C C . SER A 1 94 ? -0.972 5.242 -10.888 1.00 91.44 94 SER A C 1
ATOM 760 O O . SER A 1 94 ? -0.603 6.161 -10.163 1.00 91.44 94 SER A O 1
ATOM 762 N N . PHE A 1 95 ? -0.216 4.724 -11.849 1.00 92.50 95 PHE A N 1
ATOM 763 C CA . PHE A 1 95 ? 1.057 5.284 -12.309 1.00 92.50 95 PHE A CA 1
ATOM 764 C C . PHE A 1 95 ? 1.069 5.276 -13.835 1.00 92.50 95 PHE A C 1
ATOM 766 O O . PHE A 1 95 ? 0.237 4.619 -14.453 1.00 92.50 95 PHE A O 1
ATOM 773 N N . GLY A 1 96 ? 1.969 6.007 -14.478 1.00 90.12 96 GLY A N 1
ATOM 774 C CA . GLY A 1 96 ? 1.961 6.060 -15.938 1.00 90.12 96 GLY A CA 1
ATOM 775 C C . GLY A 1 96 ? 3.327 6.223 -16.559 1.00 90.12 96 GLY A C 1
ATOM 776 O O . GLY A 1 96 ? 4.283 6.548 -15.868 1.00 90.12 96 GLY A O 1
ATOM 777 N N . PHE A 1 97 ? 3.401 6.026 -17.869 1.00 89.88 97 PHE A N 1
ATOM 778 C CA . PHE A 1 97 ? 4.589 6.306 -18.664 1.00 89.88 97 PHE A CA 1
ATOM 779 C C . PHE A 1 97 ? 4.265 7.302 -19.768 1.00 89.88 97 PHE A C 1
ATOM 781 O O . PHE A 1 97 ? 3.239 7.199 -20.448 1.00 89.88 97 PHE A O 1
ATOM 788 N N . TYR A 1 98 ? 5.175 8.245 -19.970 1.00 86.69 98 TYR A N 1
ATOM 789 C CA . TYR A 1 98 ? 5.159 9.155 -21.105 1.00 86.69 98 TYR A CA 1
ATOM 790 C C . TYR A 1 98 ? 6.579 9.373 -21.624 1.00 86.69 98 TYR A C 1
ATOM 792 O O . TYR A 1 98 ? 7.561 9.108 -20.934 1.00 86.69 98 TYR A O 1
ATOM 800 N N . LYS A 1 99 ? 6.689 9.830 -22.868 1.00 84.50 99 LYS A N 1
ATOM 801 C CA . LYS A 1 99 ? 7.962 10.212 -23.487 1.00 84.50 99 LYS A CA 1
ATOM 802 C C . LYS A 1 99 ? 8.107 11.731 -23.403 1.00 84.50 99 LYS A C 1
ATOM 804 O O . LYS A 1 99 ? 7.153 12.419 -23.729 1.00 84.50 99 LYS A O 1
ATOM 809 N N . GLN A 1 100 ? 9.261 12.268 -23.009 1.00 75.25 100 GLN A N 1
ATOM 810 C CA . GLN A 1 100 ? 9.422 13.726 -22.863 1.00 75.25 100 GLN A CA 1
ATOM 811 C C . GLN A 1 100 ? 9.306 14.481 -24.200 1.00 75.25 100 GLN A C 1
ATOM 813 O O . GLN A 1 100 ? 8.653 15.520 -24.270 1.00 75.25 100 GLN A O 1
ATOM 818 N N . ASP A 1 101 ? 9.857 13.926 -25.282 1.00 66.12 101 ASP A N 1
ATOM 819 C CA . ASP A 1 101 ? 9.972 14.612 -26.582 1.00 66.12 101 ASP A CA 1
ATOM 820 C C . ASP A 1 101 ? 8.714 14.510 -27.459 1.00 66.12 101 ASP A C 1
ATOM 822 O O . ASP A 1 101 ? 8.802 14.357 -28.680 1.00 66.12 101 ASP A O 1
ATOM 826 N N . LEU A 1 102 ? 7.530 14.585 -26.847 1.00 56.84 102 LEU A N 1
ATOM 827 C CA . LEU A 1 102 ? 6.229 14.382 -27.500 1.00 56.84 102 LEU A CA 1
ATOM 828 C C . LEU A 1 102 ? 5.968 15.288 -28.725 1.00 56.84 102 LEU A C 1
ATOM 830 O O . LEU A 1 102 ? 5.083 14.968 -29.513 1.00 56.84 102 LEU A O 1
ATOM 834 N N . TYR A 1 103 ? 6.750 16.356 -28.932 1.00 54.31 103 TYR A N 1
ATOM 835 C CA . TYR A 1 103 ? 6.549 17.335 -30.013 1.00 54.31 103 TYR A CA 1
ATOM 836 C C . TYR A 1 103 ? 7.624 17.352 -31.103 1.00 54.31 103 TYR A C 1
ATOM 838 O O . TYR A 1 103 ? 7.371 17.895 -32.173 1.00 54.31 103 TYR A O 1
ATOM 846 N N . ILE A 1 104 ? 8.815 16.789 -30.872 1.00 52.84 104 ILE A N 1
ATOM 847 C CA . ILE A 1 104 ? 9.986 17.141 -31.698 1.00 52.84 104 ILE A CA 1
ATOM 848 C C . ILE A 1 104 ? 10.140 16.214 -32.920 1.00 52.84 104 ILE A C 1
ATOM 850 O O . ILE A 1 104 ? 10.678 16.634 -33.938 1.00 52.84 104 ILE A O 1
ATOM 854 N N . PHE A 1 105 ? 9.615 14.979 -32.880 1.00 54.03 105 PHE A N 1
ATOM 855 C CA . PHE A 1 105 ? 9.911 13.976 -33.922 1.00 54.03 105 PHE A CA 1
ATOM 856 C C . PHE A 1 105 ? 8.739 13.085 -34.371 1.00 54.03 105 PHE A C 1
ATOM 858 O O . PHE A 1 105 ? 8.971 12.021 -34.937 1.00 54.03 105 PHE A O 1
ATOM 865 N N . GLY A 1 106 ? 7.479 13.444 -34.092 1.00 55.97 106 GLY A N 1
ATOM 866 C CA . GLY A 1 106 ? 6.313 12.632 -34.502 1.00 55.97 106 GLY A CA 1
ATOM 867 C C . GLY A 1 106 ? 6.293 11.194 -33.945 1.00 55.97 106 GLY A C 1
ATOM 868 O O . GLY A 1 106 ? 5.486 10.364 -34.362 1.00 55.97 106 GLY A O 1
ATOM 869 N N . SER A 1 107 ? 7.180 10.880 -32.998 1.00 61.78 107 SER A N 1
ATOM 870 C CA . SER A 1 107 ? 7.330 9.554 -32.409 1.00 61.78 107 SER A CA 1
ATOM 871 C C . SER A 1 107 ? 6.402 9.428 -31.209 1.00 61.78 107 SER A C 1
ATOM 873 O O . SER A 1 107 ? 6.584 10.078 -30.181 1.00 61.78 107 SER A O 1
ATOM 875 N N . THR A 1 108 ? 5.384 8.583 -31.351 1.00 67.56 108 THR A N 1
ATOM 876 C CA . THR A 1 108 ? 4.401 8.322 -30.298 1.00 67.56 108 THR A CA 1
ATOM 877 C C . THR A 1 108 ? 4.810 7.105 -29.483 1.00 67.56 108 THR A C 1
ATOM 879 O O . THR A 1 108 ? 5.274 6.100 -30.023 1.00 67.56 108 THR A O 1
ATOM 882 N N . LEU A 1 109 ? 4.636 7.192 -28.165 1.00 74.19 109 LEU A N 1
ATOM 883 C CA . LEU A 1 109 ? 4.736 6.023 -27.303 1.00 74.19 109 LEU A CA 1
ATOM 884 C C . LEU A 1 109 ? 3.563 5.089 -27.643 1.00 74.19 109 LEU A C 1
ATOM 886 O O . LEU A 1 109 ? 2.414 5.530 -27.749 1.00 74.19 109 LEU A O 1
ATOM 890 N N . LYS A 1 110 ? 3.843 3.800 -27.814 1.00 80.25 110 LYS A N 1
ATOM 891 C CA . LYS A 1 110 ? 2.827 2.754 -27.953 1.00 80.25 110 LYS A CA 1
ATOM 892 C C . LYS A 1 110 ? 3.028 1.754 -26.828 1.00 80.25 110 LYS A C 1
ATOM 894 O O . LYS A 1 110 ? 4.132 1.247 -26.668 1.00 80.25 110 LYS A O 1
ATOM 899 N N . ALA A 1 111 ? 1.987 1.509 -26.043 1.00 78.69 111 ALA A N 1
ATOM 900 C CA . ALA A 1 111 ? 1.992 0.459 -25.034 1.00 78.69 111 ALA A CA 1
ATOM 901 C C . ALA A 1 111 ? 1.043 -0.656 -25.467 1.00 78.69 111 ALA A C 1
ATOM 903 O O . ALA A 1 111 ? -0.032 -0.375 -26.005 1.00 78.69 111 ALA A O 1
ATOM 904 N N . ASN A 1 112 ? 1.430 -1.907 -25.212 1.00 74.62 11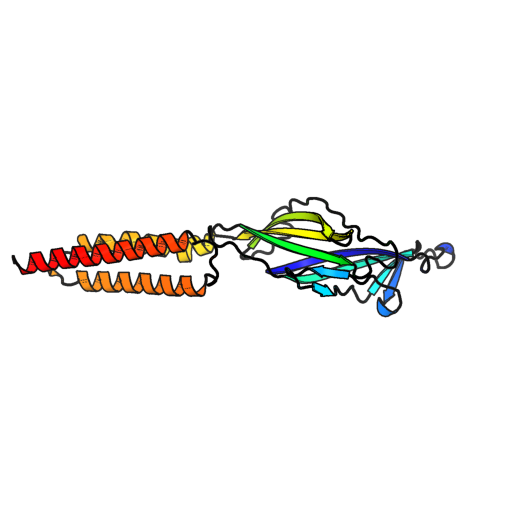2 ASN A N 1
ATOM 905 C CA . ASN A 1 112 ? 0.508 -3.022 -25.351 1.00 74.62 112 ASN A CA 1
ATOM 906 C C . ASN A 1 112 ? -0.416 -3.041 -24.125 1.00 74.62 112 ASN A C 1
ATOM 908 O O . ASN A 1 112 ? -0.041 -3.535 -23.065 1.00 74.62 112 ASN A O 1
ATOM 912 N N . CYS A 1 113 ? -1.594 -2.430 -24.251 1.00 69.69 113 CYS A N 1
ATOM 913 C CA . CYS A 1 113 ? -2.614 -2.433 -23.206 1.00 69.69 113 CYS A CA 1
ATOM 914 C C . CYS A 1 113 ? -3.501 -3.680 -23.333 1.00 69.69 113 CYS A C 1
ATOM 916 O O . CYS A 1 113 ? -4.692 -3.570 -23.621 1.00 69.69 113 CYS A O 1
ATOM 918 N N . GLU A 1 114 ? -2.936 -4.869 -23.140 1.00 66.56 114 GLU A N 1
ATOM 919 C CA . GLU A 1 114 ? -3.760 -6.054 -22.902 1.00 66.56 114 GLU A CA 1
ATOM 920 C C . GLU A 1 114 ? -4.300 -5.992 -21.467 1.00 66.56 114 GLU A C 1
ATOM 922 O O . GLU A 1 114 ? -3.562 -5.716 -20.516 1.00 66.56 114 GLU A O 1
ATOM 927 N N . VAL A 1 115 ? -5.617 -6.167 -21.310 1.00 60.38 115 VAL A N 1
ATOM 928 C CA . VAL A 1 115 ? -6.241 -6.256 -19.985 1.00 60.38 115 VAL A CA 1
ATOM 929 C C . VAL A 1 115 ? -5.871 -7.612 -19.411 1.00 60.38 115 VAL A C 1
ATOM 931 O O . VAL A 1 115 ? -6.512 -8.622 -19.698 1.00 60.38 115 VAL A O 1
ATOM 934 N N . ASN A 1 116 ? -4.829 -7.626 -18.594 1.00 62.06 116 ASN A N 1
ATOM 935 C CA . ASN A 1 116 ? -4.414 -8.826 -17.898 1.00 62.06 116 ASN A CA 1
ATOM 936 C C . ASN A 1 116 ? -5.167 -8.868 -16.571 1.00 62.06 116 ASN A C 1
ATOM 938 O O . ASN A 1 116 ? -4.792 -8.192 -15.611 1.00 62.06 116 ASN A O 1
ATOM 942 N N . HIS A 1 117 ? -6.231 -9.673 -16.503 1.00 59.91 117 HIS A N 1
ATOM 943 C CA . HIS A 1 117 ? -6.658 -10.180 -15.205 1.00 59.91 117 HIS A CA 1
ATOM 944 C C . HIS A 1 117 ? -5.515 -11.061 -14.713 1.00 59.91 117 HIS A C 1
ATOM 946 O O . HIS A 1 117 ? -5.285 -12.143 -15.252 1.00 59.91 117 HIS A O 1
ATOM 952 N N . VAL A 1 118 ? -4.716 -10.532 -13.790 1.00 60.19 118 VAL A N 1
ATOM 953 C CA . VAL A 1 118 ? -3.504 -11.207 -13.343 1.00 60.19 118 VAL A CA 1
ATOM 954 C C . VAL A 1 118 ? -3.947 -12.362 -12.448 1.00 60.19 118 VAL A C 1
ATOM 956 O O . VAL A 1 118 ? -4.494 -12.102 -11.373 1.00 60.19 118 VAL A O 1
ATOM 959 N N . PRO A 1 119 ? -3.749 -13.633 -12.850 1.00 56.28 119 PRO A N 1
ATOM 960 C CA . PRO A 1 119 ? -4.105 -14.740 -11.985 1.00 56.28 119 PRO A CA 1
ATOM 961 C C . PRO A 1 119 ? -3.316 -14.608 -10.683 1.00 56.28 119 PRO A C 1
ATOM 963 O O . PRO A 1 119 ? -2.118 -14.319 -10.688 1.00 56.28 119 PRO A O 1
ATOM 966 N N . ALA A 1 120 ? -4.002 -14.816 -9.558 1.00 54.88 120 ALA A N 1
ATOM 967 C CA . ALA A 1 120 ? -3.508 -14.516 -8.213 1.00 54.88 120 ALA A CA 1
ATOM 968 C C . ALA A 1 120 ? -2.143 -15.147 -7.850 1.00 54.88 120 ALA A C 1
ATOM 970 O O . ALA A 1 120 ? -1.537 -14.733 -6.862 1.00 54.88 120 ALA A O 1
ATOM 971 N N . ASN A 1 121 ? -1.653 -16.120 -8.624 1.00 55.56 121 ASN A N 1
ATOM 972 C CA . ASN A 1 121 ? -0.479 -16.925 -8.299 1.00 55.56 121 ASN A CA 1
ATOM 973 C C . ASN A 1 121 ? 0.834 -16.502 -8.982 1.00 55.56 121 ASN A C 1
ATOM 975 O O . ASN A 1 121 ? 1.881 -16.816 -8.427 1.00 55.56 121 ASN A O 1
ATOM 979 N N . ASP A 1 122 ? 0.821 -15.786 -10.113 1.00 55.16 122 ASP A N 1
ATOM 980 C CA . ASP A 1 122 ? 2.063 -15.601 -10.899 1.00 55.16 122 ASP A CA 1
ATOM 981 C C . ASP A 1 122 ? 2.884 -14.368 -10.494 1.00 55.16 122 ASP A C 1
ATOM 983 O O . ASP A 1 122 ? 4.100 -14.340 -10.673 1.00 55.16 122 ASP A O 1
ATOM 987 N N . TYR A 1 123 ? 2.243 -13.352 -9.908 1.00 58.56 123 TYR A N 1
ATOM 988 C CA . TYR A 1 123 ? 2.894 -12.069 -9.601 1.00 58.56 123 TYR A CA 1
ATOM 989 C C . TYR A 1 123 ? 2.653 -11.571 -8.170 1.00 58.56 123 TYR A C 1
ATOM 991 O O . TYR A 1 123 ? 3.089 -10.473 -7.821 1.00 58.56 123 TYR A O 1
ATOM 999 N N . SER A 1 124 ? 1.964 -12.349 -7.322 1.00 58.50 124 SER A N 1
ATOM 1000 C CA . SER A 1 124 ? 1.737 -11.970 -5.924 1.00 58.50 124 SER A CA 1
ATOM 1001 C C . SER A 1 124 ? 2.760 -12.636 -5.001 1.00 58.50 124 SER A C 1
ATOM 1003 O O . SER A 1 124 ? 2.785 -13.849 -4.809 1.00 58.50 124 SER A O 1
ATOM 1005 N N . ILE A 1 125 ? 3.632 -11.822 -4.405 1.00 63.75 125 ILE A N 1
ATOM 1006 C CA . ILE A 1 125 ? 4.450 -12.255 -3.268 1.00 63.75 125 ILE A CA 1
ATOM 1007 C C . ILE A 1 125 ? 3.492 -12.465 -2.086 1.00 63.75 125 ILE A C 1
ATOM 1009 O O . ILE A 1 125 ? 2.535 -11.704 -1.914 1.00 63.75 125 ILE A O 1
ATOM 1013 N N . GLN A 1 126 ? 3.725 -13.487 -1.259 1.00 67.75 126 GLN A N 1
ATOM 1014 C CA . GLN A 1 126 ? 2.995 -13.640 0.001 1.00 67.75 126 GLN A CA 1
ATOM 1015 C C . GLN A 1 126 ? 3.271 -12.420 0.894 1.00 67.75 126 GLN A C 1
ATOM 1017 O O . GLN A 1 126 ? 4.317 -12.315 1.524 1.00 67.75 126 GLN A O 1
ATOM 1022 N N . GLY A 1 127 ? 2.335 -11.476 0.910 1.00 77.25 127 GLY A N 1
ATOM 1023 C CA . GLY A 1 127 ? 2.432 -10.230 1.659 1.00 77.25 127 GLY A CA 1
ATOM 1024 C C . GLY A 1 127 ? 1.059 -9.710 2.072 1.00 77.25 127 GLY A C 1
ATOM 1025 O O . GLY A 1 127 ? 0.039 -10.371 1.878 1.00 77.25 127 GLY A O 1
ATOM 1026 N N . GLU A 1 128 ? 1.034 -8.508 2.643 1.00 85.19 128 GLU A N 1
ATOM 1027 C CA . GLU A 1 128 ? -0.184 -7.842 3.133 1.00 85.19 128 GLU A CA 1
ATOM 1028 C C . GLU A 1 128 ? -1.217 -7.587 2.021 1.00 85.19 128 GLU A C 1
ATOM 1030 O O . GLU A 1 128 ? -2.424 -7.608 2.266 1.00 85.19 128 GLU A O 1
ATOM 1035 N N . TRP A 1 129 ? -0.741 -7.395 0.790 1.00 88.00 129 TRP A N 1
ATOM 1036 C CA . TRP A 1 129 ? -1.545 -7.032 -0.370 1.00 88.00 129 TRP A CA 1
ATOM 1037 C C . TRP A 1 129 ? -1.541 -8.139 -1.417 1.00 88.00 129 TRP A C 1
ATOM 1039 O O . TRP A 1 129 ? -0.519 -8.764 -1.690 1.00 88.00 129 TRP A O 1
ATOM 1049 N N . GLN A 1 130 ? -2.699 -8.362 -2.025 1.00 87.06 130 GLN A N 1
ATOM 1050 C CA . GLN A 1 130 ? -2.886 -9.242 -3.167 1.00 87.06 130 GLN A CA 1
ATOM 1051 C C . GLN A 1 130 ? -3.220 -8.391 -4.392 1.00 87.06 130 GLN A C 1
ATOM 1053 O O . GLN A 1 130 ? -4.182 -7.628 -4.362 1.00 87.06 130 GLN A O 1
ATOM 1058 N N . LEU A 1 131 ? -2.443 -8.533 -5.467 1.00 86.31 131 LEU A N 1
ATOM 1059 C CA . LEU A 1 131 ? -2.785 -7.963 -6.770 1.00 86.31 131 LEU A CA 1
ATOM 1060 C C . LEU A 1 131 ? -4.015 -8.695 -7.321 1.00 86.31 131 LEU A C 1
ATOM 1062 O O . LEU A 1 131 ? -3.995 -9.924 -7.405 1.00 86.31 131 LEU A O 1
ATOM 1066 N N . THR A 1 132 ? -5.077 -7.958 -7.645 1.00 84.94 132 THR A N 1
ATOM 1067 C CA . THR A 1 132 ? -6.298 -8.529 -8.238 1.00 84.94 132 THR A CA 1
ATOM 1068 C C . THR A 1 132 ? -6.379 -8.223 -9.721 1.00 84.94 132 THR A C 1
ATOM 1070 O O . THR A 1 132 ? -6.609 -9.128 -10.514 1.00 84.94 132 THR A O 1
ATOM 1073 N N . ASP A 1 133 ? -6.145 -6.967 -10.104 1.00 85.38 133 ASP A N 1
ATOM 1074 C CA . ASP A 1 133 ? -6.329 -6.513 -11.478 1.00 85.38 133 ASP A CA 1
ATOM 1075 C C . ASP A 1 133 ? -5.281 -5.471 -11.868 1.00 85.38 133 ASP A C 1
ATOM 1077 O O . ASP A 1 133 ? -4.811 -4.682 -11.041 1.00 85.38 133 ASP A O 1
ATOM 1081 N N . LEU A 1 134 ? -4.943 -5.456 -13.155 1.00 86.31 134 LEU A N 1
ATOM 1082 C CA . LEU A 1 134 ? -4.096 -4.449 -13.773 1.00 86.31 134 LEU A CA 1
ATOM 1083 C C . LEU A 1 134 ? -4.783 -3.938 -15.042 1.00 86.31 134 LEU A C 1
ATOM 1085 O O . LEU A 1 134 ? -4.989 -4.690 -15.992 1.00 86.31 134 LEU A O 1
ATOM 1089 N N . TYR A 1 135 ? -5.105 -2.648 -15.070 1.00 86.75 135 TYR A N 1
ATOM 1090 C CA . TYR A 1 135 ? -5.706 -1.996 -16.233 1.00 86.75 135 TYR A CA 1
ATOM 1091 C C . TYR A 1 135 ? -4.716 -1.036 -16.886 1.00 86.75 135 TYR A C 1
ATOM 1093 O O . TYR A 1 135 ? -3.940 -0.374 -16.201 1.00 86.75 135 TYR A O 1
ATOM 1101 N N . CYS A 1 136 ? -4.765 -0.933 -18.213 1.00 87.75 136 CYS A N 1
ATOM 1102 C CA . CYS A 1 136 ? -3.943 -0.018 -19.000 1.00 87.75 136 CYS A CA 1
ATOM 1103 C C . CYS A 1 136 ? -4.849 0.886 -19.833 1.00 87.75 136 CYS A C 1
ATOM 1105 O O . CYS A 1 136 ? -5.695 0.413 -20.593 1.00 87.75 136 CYS A O 1
ATOM 1107 N N . HIS A 1 137 ? -4.675 2.197 -19.690 1.00 85.56 137 HIS A N 1
ATOM 1108 C CA . HIS A 1 137 ? -5.462 3.202 -20.391 1.00 85.56 137 HIS A CA 1
ATOM 1109 C C . HIS A 1 137 ? -4.551 4.184 -21.116 1.00 85.56 137 HIS A C 1
ATOM 1111 O O . HIS A 1 137 ? -3.695 4.822 -20.507 1.00 85.56 137 HIS A O 1
ATOM 1117 N N . MET A 1 138 ? -4.783 4.371 -22.413 1.00 85.50 138 MET A N 1
ATOM 1118 C CA . MET A 1 138 ? -4.205 5.494 -23.143 1.00 85.50 138 MET A CA 1
ATOM 1119 C C . MET A 1 138 ? -4.972 6.769 -22.784 1.00 85.50 138 MET A C 1
ATOM 1121 O O . MET A 1 138 ? -6.201 6.805 -22.859 1.00 85.50 138 MET A O 1
ATOM 1125 N N . ARG A 1 139 ? -4.254 7.835 -22.438 1.00 82.94 139 ARG A N 1
ATOM 1126 C CA . ARG A 1 139 ? -4.814 9.177 -22.286 1.00 82.94 139 ARG A CA 1
ATOM 1127 C C . ARG A 1 139 ? -4.021 10.185 -23.102 1.00 82.94 139 ARG A C 1
ATOM 1129 O O . ARG A 1 139 ? -2.877 9.947 -23.486 1.00 82.94 139 ARG A O 1
ATOM 1136 N N . ARG A 1 140 ? -4.667 11.311 -23.389 1.00 80.31 140 ARG A N 1
ATOM 1137 C CA . ARG A 1 140 ? -4.037 12.471 -24.014 1.00 80.31 140 ARG A CA 1
ATOM 1138 C C . ARG A 1 140 ? -4.140 13.653 -23.074 1.00 80.31 140 ARG A C 1
ATOM 1140 O O . ARG A 1 140 ? -5.173 13.843 -22.437 1.00 80.31 140 ARG A O 1
ATOM 1147 N N . ASP A 1 141 ? -3.051 14.392 -22.964 1.00 74.44 141 ASP A N 1
ATOM 1148 C CA . ASP A 1 141 ? -3.009 15.646 -22.225 1.00 74.44 141 ASP A CA 1
ATOM 1149 C C . ASP A 1 141 ? -3.590 16.801 -23.063 1.00 74.44 141 ASP A C 1
ATOM 1151 O O . ASP A 1 141 ? -3.836 16.642 -24.261 1.00 74.44 141 ASP A O 1
ATOM 1155 N N . VAL A 1 142 ? -3.779 17.972 -22.448 1.00 71.88 142 VAL A N 1
ATOM 1156 C CA . VAL A 1 142 ? -4.308 19.203 -23.067 1.00 71.88 142 VAL A CA 1
ATOM 1157 C C . VAL A 1 142 ? -3.530 19.586 -24.328 1.00 71.88 142 VAL A C 1
ATOM 1159 O O . VAL A 1 142 ? -4.108 20.056 -25.303 1.00 71.88 142 VAL A O 1
ATOM 1162 N N . ASN A 1 143 ? -2.229 19.301 -24.345 1.00 69.38 143 ASN A N 1
ATOM 1163 C CA . ASN A 1 143 ? -1.352 19.581 -25.478 1.00 69.38 143 ASN A CA 1
ATOM 1164 C C . ASN A 1 143 ? -1.361 18.459 -26.553 1.00 69.38 143 ASN A C 1
ATOM 1166 O O . ASN A 1 143 ? -0.556 18.464 -27.476 1.00 69.38 143 ASN A O 1
ATOM 1170 N N . ASN A 1 144 ? -2.290 17.496 -26.462 1.00 70.81 144 ASN A N 1
ATOM 1171 C CA . ASN A 1 144 ? -2.409 16.299 -27.311 1.00 70.81 144 ASN A CA 1
ATOM 1172 C C . ASN A 1 144 ? -1.266 15.277 -27.140 1.00 70.81 144 ASN A C 1
ATOM 1174 O O . ASN A 1 144 ? -1.068 14.378 -27.959 1.00 70.81 144 ASN A O 1
ATOM 1178 N N . ALA A 1 145 ? -0.538 15.388 -26.032 1.00 73.88 145 ALA A N 1
ATOM 1179 C CA . ALA A 1 145 ? 0.530 14.483 -25.649 1.00 73.88 145 ALA A CA 1
ATOM 1180 C C . ALA A 1 145 ? -0.040 13.134 -25.167 1.00 73.88 145 ALA A C 1
ATOM 1182 O O . ALA A 1 145 ? -0.814 13.101 -24.212 1.00 73.88 145 ALA A O 1
ATOM 1183 N N . THR A 1 146 ? 0.328 12.015 -25.802 1.00 80.25 146 THR A N 1
ATOM 1184 C CA . THR A 1 146 ? -0.129 10.672 -25.401 1.00 80.25 146 THR A CA 1
ATOM 1185 C C . THR A 1 146 ? 0.685 10.120 -24.235 1.00 80.25 146 THR A C 1
ATOM 1187 O O . THR A 1 146 ? 1.911 10.033 -24.325 1.00 80.25 146 THR A O 1
ATOM 1190 N N . TYR A 1 147 ? 0.004 9.654 -23.193 1.00 84.81 147 TYR A N 1
ATOM 1191 C CA . TYR A 1 147 ? 0.601 8.913 -22.084 1.00 84.81 147 TYR A CA 1
ATOM 1192 C C . TYR A 1 147 ? -0.235 7.676 -21.751 1.00 84.81 147 TYR A C 1
ATOM 1194 O O . TYR A 1 147 ? -1.432 7.619 -22.042 1.00 84.81 147 TYR A O 1
ATOM 1202 N N . TYR A 1 148 ? 0.401 6.675 -21.147 1.00 87.88 148 TYR A N 1
ATOM 1203 C CA . TYR A 1 148 ? -0.267 5.443 -20.729 1.00 87.88 148 TYR A CA 1
ATOM 1204 C C . TYR A 1 148 ? -0.348 5.388 -19.220 1.00 87.88 148 TYR A C 1
ATOM 1206 O O . TYR A 1 148 ? 0.650 5.583 -18.532 1.00 87.88 148 TYR A O 1
ATOM 1214 N N . LEU A 1 149 ? -1.548 5.125 -18.726 1.00 89.31 149 LEU A N 1
ATOM 1215 C CA . LEU A 1 149 ? -1.896 5.056 -17.321 1.00 89.31 149 LEU A CA 1
ATOM 1216 C C . LEU A 1 149 ? -2.160 3.597 -16.959 1.00 89.31 149 LEU A C 1
ATOM 1218 O O . LEU A 1 149 ? -3.060 2.973 -17.516 1.00 89.31 149 LEU A O 1
ATOM 1222 N N . TYR A 1 150 ? -1.385 3.076 -16.022 1.00 89.38 150 TYR A N 1
ATOM 1223 C CA . TYR A 1 150 ? -1.539 1.753 -15.443 1.00 89.38 150 TYR A CA 1
ATOM 1224 C C . TYR A 1 150 ? -2.256 1.879 -14.103 1.00 89.38 150 TYR A C 1
ATOM 1226 O O . TYR A 1 150 ? -1.757 2.534 -13.185 1.00 89.38 150 TYR A O 1
ATOM 1234 N N . GLN A 1 151 ? -3.429 1.262 -13.990 1.00 90.69 151 GLN A N 1
ATOM 1235 C CA . GLN A 1 151 ? -4.182 1.171 -12.744 1.00 90.69 151 GLN A CA 1
ATOM 1236 C C . GLN A 1 151 ? -3.961 -0.200 -12.125 1.00 90.69 151 GLN A C 1
ATOM 1238 O O . GLN A 1 151 ? -4.349 -1.222 -12.683 1.00 90.69 151 GLN A O 1
ATOM 1243 N N . VAL A 1 152 ? -3.332 -0.200 -10.961 1.00 90.12 152 VAL A N 1
ATOM 1244 C CA . VAL A 1 152 ? -3.054 -1.380 -10.154 1.00 90.12 152 VAL A CA 1
ATOM 1245 C C . VAL A 1 152 ? -4.142 -1.485 -9.095 1.00 90.12 152 VAL A C 1
ATOM 1247 O O . VAL A 1 152 ? -4.277 -0.586 -8.258 1.00 90.12 152 VAL A O 1
ATOM 1250 N N . VAL A 1 153 ? -4.907 -2.574 -9.125 1.00 90.88 153 VAL A N 1
ATOM 1251 C CA . VAL A 1 153 ? -5.919 -2.879 -8.112 1.00 90.88 153 VAL A CA 1
ATOM 1252 C C . VAL A 1 153 ? -5.368 -3.921 -7.153 1.00 90.88 153 VAL A C 1
ATOM 1254 O O . VAL A 1 153 ? -5.012 -5.032 -7.545 1.00 90.88 153 VAL A O 1
ATOM 1257 N N . VAL A 1 154 ? -5.284 -3.547 -5.879 1.00 90.25 154 VAL A N 1
ATOM 1258 C CA . VAL A 1 154 ? -4.777 -4.406 -4.807 1.00 90.25 154 VAL A CA 1
ATOM 1259 C C . VAL A 1 154 ? -5.813 -4.566 -3.706 1.00 90.25 154 VAL A C 1
ATOM 1261 O O . VAL A 1 154 ? -6.463 -3.609 -3.289 1.00 90.25 154 VAL A O 1
ATOM 1264 N N . LYS A 1 155 ? -5.945 -5.785 -3.191 1.00 91.00 155 LYS A N 1
ATOM 1265 C CA . LYS A 1 155 ? -6.834 -6.133 -2.083 1.00 91.00 155 LYS A CA 1
ATOM 1266 C C . LYS A 1 155 ? -6.021 -6.511 -0.851 1.00 91.00 155 LYS A C 1
ATOM 1268 O O . LYS A 1 155 ? -5.075 -7.293 -0.950 1.00 91.00 155 LYS A O 1
ATOM 1273 N N . ARG A 1 156 ? -6.391 -5.984 0.318 1.00 91.25 156 ARG A N 1
ATOM 1274 C CA . ARG A 1 156 ? -5.728 -6.325 1.584 1.00 91.25 156 ARG A CA 1
ATOM 1275 C C . ARG A 1 156 ? -6.090 -7.744 2.025 1.00 91.25 156 ARG A C 1
ATOM 1277 O O . ARG A 1 156 ? -7.256 -8.143 1.992 1.00 91.25 156 ARG A O 1
ATOM 1284 N N . ARG A 1 157 ? -5.106 -8.500 2.517 1.00 91.12 157 ARG A N 1
ATOM 1285 C CA . ARG A 1 157 ? -5.337 -9.766 3.227 1.00 91.12 157 ARG A CA 1
ATOM 1286 C C . ARG A 1 157 ? -5.828 -9.471 4.647 1.00 91.12 157 ARG A C 1
ATOM 1288 O O . ARG A 1 157 ? -5.042 -9.240 5.561 1.00 91.12 157 ARG A O 1
ATOM 1295 N N . SER A 1 158 ? -7.145 -9.467 4.832 1.00 92.38 158 SER A N 1
ATOM 1296 C CA . SER A 1 158 ? -7.788 -8.962 6.054 1.00 92.38 158 SER A CA 1
ATOM 1297 C C . SER A 1 158 ? -7.700 -9.887 7.275 1.00 92.38 158 SER A C 1
ATOM 1299 O O . SER A 1 158 ? -7.819 -9.402 8.396 1.00 92.38 158 SER A O 1
ATOM 1301 N N . VAL A 1 159 ? -7.471 -11.194 7.089 1.00 92.00 159 VAL A N 1
ATOM 1302 C CA . VAL A 1 159 ? -7.568 -12.223 8.151 1.00 92.00 159 VAL A CA 1
ATOM 1303 C C . VAL A 1 159 ? -6.760 -11.868 9.401 1.00 92.00 159 VAL A C 1
ATOM 1305 O O . VAL A 1 159 ? -7.278 -11.952 10.512 1.00 92.00 159 VAL A O 1
ATOM 1308 N N . TYR A 1 160 ? -5.518 -11.416 9.224 1.00 91.62 160 TYR A N 1
ATOM 1309 C CA . TYR A 1 160 ? -4.656 -11.015 10.335 1.00 91.62 160 TYR A CA 1
ATOM 1310 C C . TYR A 1 160 ? -5.280 -9.887 11.170 1.00 91.62 160 TYR A C 1
ATOM 1312 O O . TYR A 1 160 ? -5.358 -9.985 12.394 1.00 91.62 160 TYR A O 1
ATOM 1320 N N . TYR A 1 161 ? -5.788 -8.841 10.515 1.00 91.88 161 TYR A N 1
ATOM 1321 C CA . TYR A 1 161 ? -6.403 -7.688 11.176 1.00 91.88 161 TYR A CA 1
ATOM 1322 C C . TYR A 1 161 ? -7.750 -8.036 11.809 1.00 91.88 161 TYR A C 1
ATOM 1324 O O . TYR A 1 161 ? -8.102 -7.502 12.857 1.00 91.88 161 TYR A O 1
ATOM 1332 N N . VAL A 1 162 ? -8.499 -8.968 11.216 1.00 93.75 162 VAL A N 1
ATOM 1333 C CA . VAL A 1 162 ? -9.741 -9.465 11.817 1.00 93.75 162 VAL A CA 1
ATOM 1334 C C . VAL A 1 162 ? -9.452 -10.137 13.161 1.00 93.75 162 VAL A C 1
ATOM 1336 O O . VAL A 1 162 ? -10.116 -9.827 14.144 1.00 93.75 162 VAL A O 1
ATOM 1339 N N . ILE A 1 163 ? -8.435 -10.998 13.234 1.00 94.12 163 ILE A N 1
ATOM 1340 C CA . ILE A 1 163 ? -8.088 -11.724 14.467 1.00 94.12 163 ILE A CA 1
ATOM 1341 C C . ILE A 1 163 ? -7.447 -10.802 15.513 1.00 94.12 163 ILE A C 1
ATOM 1343 O O . ILE A 1 163 ? -7.721 -10.937 16.701 1.00 94.12 163 ILE A O 1
ATOM 1347 N N . THR A 1 164 ? -6.585 -9.874 15.092 1.00 91.25 164 THR A N 1
ATOM 1348 C CA . THR A 1 164 ? -5.767 -9.065 16.016 1.00 91.25 164 THR A CA 1
ATOM 1349 C C . THR A 1 164 ? -6.387 -7.726 16.404 1.00 91.25 164 THR A C 1
ATOM 1351 O O . THR A 1 164 ? -6.031 -7.185 17.447 1.00 91.25 164 THR A O 1
ATOM 1354 N N . VAL A 1 165 ? -7.312 -7.191 15.601 1.00 90.94 165 VAL A N 1
ATOM 1355 C CA . VAL A 1 165 ? -7.921 -5.869 15.823 1.00 90.94 165 VAL A CA 1
ATOM 1356 C C . VAL A 1 165 ? -9.428 -5.983 16.015 1.00 90.94 165 VAL A C 1
ATOM 1358 O O . VAL A 1 165 ? -9.945 -5.582 17.054 1.00 90.94 165 VAL A O 1
ATOM 1361 N N . VAL A 1 166 ? -10.145 -6.566 15.050 1.00 92.31 166 VAL A N 1
ATOM 1362 C CA . VAL A 1 166 ? -11.619 -6.603 15.088 1.00 92.31 166 VAL A CA 1
ATOM 1363 C C . VAL A 1 166 ? -12.124 -7.512 16.209 1.00 92.31 166 VAL A C 1
ATOM 1365 O O . VAL A 1 166 ? -12.986 -7.110 16.986 1.00 92.31 166 VAL A O 1
ATOM 1368 N N . PHE A 1 167 ? -11.575 -8.722 16.325 1.00 93.75 167 PHE A N 1
ATOM 1369 C CA . PHE A 1 167 ? -12.020 -9.703 17.311 1.00 93.75 167 PHE A CA 1
ATOM 1370 C C . PHE A 1 167 ? -11.864 -9.212 18.767 1.00 93.75 167 PHE A C 1
ATOM 1372 O O . PHE A 1 167 ? -12.848 -9.286 19.504 1.00 93.75 167 PHE A O 1
ATOM 1379 N N . PRO A 1 168 ? -10.721 -8.633 19.196 1.00 93.06 168 PRO A N 1
ATOM 1380 C CA . PRO A 1 168 ? -10.603 -8.054 20.533 1.00 93.06 168 PRO A CA 1
ATOM 1381 C C . PRO A 1 168 ? -11.572 -6.897 20.798 1.00 93.06 168 PRO A C 1
ATOM 1383 O O . PRO A 1 168 ? -12.111 -6.817 21.896 1.00 93.06 168 PRO A O 1
ATOM 1386 N N . MET A 1 169 ? -11.846 -6.036 19.811 1.00 92.56 169 MET A N 1
ATOM 1387 C CA . MET A 1 169 ? -12.805 -4.935 19.980 1.00 92.56 169 MET A CA 1
ATOM 1388 C C . MET A 1 169 ? -14.237 -5.448 20.181 1.00 92.56 169 MET A C 1
ATOM 1390 O O . MET A 1 169 ? -14.936 -4.997 21.090 1.00 92.56 169 MET A O 1
ATOM 1394 N N . VAL A 1 170 ? -14.655 -6.444 19.394 1.00 93.81 170 VAL A N 1
ATOM 1395 C CA . VAL A 1 170 ? -15.958 -7.107 19.577 1.00 93.81 170 VAL A CA 1
ATOM 1396 C C . VAL A 1 170 ? -16.028 -7.786 20.945 1.00 93.81 170 VAL A C 1
ATOM 1398 O O . VAL A 1 170 ? -17.027 -7.651 21.647 1.00 93.81 170 VAL A O 1
ATOM 1401 N N . LEU A 1 171 ? -14.951 -8.454 21.371 1.00 94.25 171 LEU A N 1
ATOM 1402 C CA . LEU A 1 171 ? -14.876 -9.054 22.701 1.00 94.25 171 LEU A CA 1
ATOM 1403 C C . LEU A 1 171 ? -15.015 -7.998 23.808 1.00 94.25 171 LEU A C 1
ATOM 1405 O O . LEU A 1 171 ? -15.748 -8.233 24.763 1.00 94.25 171 LEU A O 1
ATOM 1409 N N . THR A 1 172 ? -14.369 -6.831 23.683 1.00 93.06 172 THR A N 1
ATOM 1410 C CA . THR A 1 172 ? -14.526 -5.747 24.668 1.00 93.06 172 THR A CA 1
ATOM 1411 C C . THR A 1 172 ? -15.953 -5.213 24.733 1.00 93.06 172 THR A C 1
ATOM 1413 O O . THR A 1 172 ? -16.448 -5.010 25.837 1.00 93.06 172 THR A O 1
ATOM 1416 N N . SER A 1 173 ? -16.638 -5.062 23.594 1.00 94.19 173 SER A N 1
ATOM 1417 C CA . SER A 1 173 ? -18.053 -4.663 23.565 1.00 94.19 173 SER A CA 1
ATOM 1418 C C . SER A 1 173 ? -18.927 -5.675 24.307 1.00 94.19 173 SER A C 1
ATOM 1420 O O . SER A 1 173 ? -19.641 -5.305 25.228 1.00 94.19 173 SER A O 1
ATOM 1422 N N . VAL A 1 174 ? -18.769 -6.976 24.034 1.00 94.50 174 VAL A N 1
ATOM 1423 C CA . VAL A 1 174 ? -19.519 -8.038 24.736 1.00 94.50 174 VAL A CA 1
ATOM 1424 C C . VAL A 1 174 ? -19.209 -8.082 26.236 1.00 94.50 174 VAL A C 1
ATOM 1426 O O . VAL A 1 174 ? -20.078 -8.423 27.040 1.00 94.50 174 VAL A O 1
ATOM 1429 N N . MET A 1 175 ? -17.980 -7.747 26.630 1.00 94.56 175 MET A N 1
ATOM 1430 C CA . MET A 1 175 ? -17.564 -7.746 28.030 1.00 94.56 175 MET A CA 1
ATOM 1431 C C . MET A 1 175 ? -18.204 -6.602 28.832 1.00 94.56 175 MET A C 1
ATOM 1433 O O . MET A 1 175 ? -18.691 -6.841 29.933 1.00 94.56 175 MET A O 1
ATOM 1437 N N . ILE A 1 176 ? -18.293 -5.382 28.293 1.00 94.44 176 ILE A N 1
ATOM 1438 C CA . ILE A 1 176 ? -18.831 -4.204 29.004 1.00 94.44 176 ILE A CA 1
ATOM 1439 C C . ILE A 1 176 ? -20.162 -4.463 29.755 1.00 94.44 176 ILE A C 1
ATOM 1441 O O . ILE A 1 176 ? -20.208 -4.195 30.962 1.00 94.44 176 ILE A O 1
ATOM 1445 N N . PRO A 1 177 ? -21.231 -5.009 29.141 1.00 93.75 177 PRO A N 1
ATOM 1446 C CA . PRO A 1 177 ? -22.505 -5.228 29.826 1.00 93.75 177 PRO A CA 1
ATOM 1447 C C . PRO A 1 177 ? -22.452 -6.334 30.894 1.00 93.75 177 PRO A C 1
ATOM 1449 O O . PRO A 1 177 ? -23.313 -6.369 31.777 1.00 93.75 177 PRO A O 1
ATOM 1452 N N . LEU A 1 178 ? -21.437 -7.208 30.904 1.00 94.00 178 LEU A N 1
ATOM 1453 C CA . LEU A 1 178 ? -21.294 -8.244 31.939 1.00 94.00 178 LEU A CA 1
ATOM 1454 C C . LEU A 1 178 ? -21.051 -7.655 33.337 1.00 94.00 178 LEU A C 1
ATOM 1456 O O . LEU A 1 178 ? -21.287 -8.341 34.333 1.00 94.00 178 LEU A O 1
ATOM 1460 N N . VAL A 1 179 ? -20.680 -6.372 33.447 1.00 94.44 179 VAL A N 1
ATOM 1461 C CA . VAL A 1 179 ? -20.587 -5.664 34.736 1.00 94.44 179 VAL A CA 1
ATOM 1462 C C . VAL A 1 179 ? -21.889 -5.736 35.548 1.00 94.44 179 VAL A C 1
ATOM 1464 O O . VAL A 1 179 ? -21.866 -5.726 36.783 1.00 94.44 179 VAL A O 1
ATOM 1467 N N . PHE A 1 180 ? -23.044 -5.829 34.880 1.00 92.06 180 PHE A N 1
ATOM 1468 C CA . PHE A 1 180 ? -24.340 -5.891 35.552 1.00 92.06 180 PHE A CA 1
ATOM 1469 C C . PHE A 1 180 ? -24.587 -7.232 36.253 1.00 92.06 180 PHE A C 1
ATOM 1471 O O . PHE A 1 180 ? -25.370 -7.265 37.201 1.00 92.06 180 PHE A O 1
ATOM 1478 N N . LEU A 1 181 ? -23.880 -8.296 35.857 1.00 91.50 181 LEU A N 1
ATOM 1479 C CA . LEU A 1 181 ? -23.934 -9.608 36.513 1.00 91.50 181 LEU A CA 1
ATOM 1480 C C . LEU A 1 181 ? -23.126 -9.649 37.815 1.00 91.50 181 LEU A C 1
ATOM 1482 O O . LEU A 1 181 ? -23.380 -10.488 38.678 1.00 91.50 181 LEU A O 1
ATOM 1486 N N . ILE A 1 182 ? -22.160 -8.743 37.977 1.00 91.12 182 ILE A N 1
ATOM 1487 C CA . ILE A 1 182 ? -21.362 -8.653 39.199 1.00 91.12 182 ILE A CA 1
ATOM 1488 C C . ILE A 1 182 ? -22.271 -8.126 40.328 1.00 91.12 182 ILE A C 1
ATOM 1490 O O . ILE A 1 182 ? -23.002 -7.153 40.129 1.00 91.12 182 ILE A O 1
ATOM 1494 N N . PRO A 1 183 ? -22.273 -8.712 41.535 1.00 89.06 183 PRO A N 1
ATOM 1495 C CA . PRO A 1 183 ? -23.033 -8.177 42.664 1.00 89.06 183 PRO A CA 1
ATOM 1496 C C . PRO A 1 183 ? -22.352 -6.934 43.262 1.00 89.06 183 PRO A C 1
ATOM 1498 O O . PRO A 1 183 ? -21.134 -6.900 43.435 1.00 89.06 183 PRO A O 1
ATOM 1501 N N . THR A 1 184 ? -23.136 -5.913 43.636 1.00 85.69 184 THR A N 1
ATOM 1502 C CA . THR A 1 184 ? -22.638 -4.627 44.186 1.00 85.69 184 THR A CA 1
ATOM 1503 C C . THR A 1 184 ? -21.843 -4.778 45.484 1.00 85.69 184 THR A C 1
ATOM 1505 O O . THR A 1 184 ? -20.932 -3.994 45.728 1.00 85.69 184 THR A O 1
ATOM 1508 N N . LYS A 1 185 ? -22.128 -5.817 46.278 1.00 83.44 185 LYS A N 1
ATOM 1509 C CA . LYS A 1 185 ? -21.462 -6.112 47.560 1.00 83.44 185 LYS A CA 1
ATOM 1510 C C . LYS A 1 185 ? -19.952 -6.340 47.454 1.00 83.44 185 LYS A C 1
ATOM 1512 O O . LYS A 1 185 ? -19.255 -6.183 48.445 1.00 83.44 185 LYS A O 1
ATOM 1517 N N . THR A 1 186 ? -19.459 -6.730 46.279 1.00 83.88 186 THR A N 1
ATOM 1518 C CA . THR A 1 186 ? -18.038 -7.060 46.074 1.00 83.88 186 THR A CA 1
ATOM 1519 C C . THR A 1 186 ? -17.147 -5.832 45.913 1.00 83.88 186 THR A C 1
ATOM 1521 O O . THR A 1 186 ? -15.945 -5.944 46.089 1.00 83.88 186 THR A O 1
ATOM 1524 N N . GLY A 1 187 ? -17.704 -4.668 45.551 1.00 82.62 187 GLY A N 1
ATOM 1525 C CA . GLY A 1 187 ? -16.915 -3.474 45.211 1.00 82.62 187 GLY A CA 1
ATOM 1526 C C . GLY A 1 187 ? -16.187 -3.539 43.855 1.00 82.62 187 GLY A C 1
ATOM 1527 O O . GLY A 1 187 ? -15.745 -2.509 43.355 1.00 82.62 187 GLY A O 1
ATOM 1528 N N . GLU A 1 188 ? -16.146 -4.700 43.196 1.00 90.12 188 GLU A N 1
ATOM 1529 C CA . GLU A 1 188 ? -15.364 -4.935 41.969 1.00 90.12 188 GLU A CA 1
ATOM 1530 C C . GLU A 1 188 ? -15.951 -4.287 40.701 1.00 90.12 188 GLU A C 1
ATOM 1532 O O . GLU A 1 188 ? -15.273 -4.174 39.680 1.00 90.12 188 GLU A O 1
ATOM 1537 N N . LYS A 1 189 ? -17.201 -3.804 40.743 1.00 90.81 189 LYS A N 1
ATOM 1538 C CA . LYS A 1 189 ? -17.876 -3.191 39.580 1.00 90.81 189 LYS A CA 1
ATOM 1539 C C . LYS A 1 189 ? -17.112 -2.012 38.982 1.00 90.81 189 LYS A C 1
ATOM 1541 O O . LYS A 1 189 ? -17.022 -1.893 37.764 1.00 90.81 189 LYS A O 1
ATOM 1546 N N . ILE A 1 190 ? -16.601 -1.126 39.839 1.00 88.25 190 ILE A N 1
ATOM 1547 C CA . ILE A 1 190 ? -15.894 0.082 39.396 1.00 88.25 190 ILE A CA 1
ATOM 1548 C C . ILE A 1 190 ? -14.531 -0.295 38.814 1.00 88.25 190 ILE A C 1
ATOM 1550 O O . ILE A 1 190 ? -14.174 0.200 37.749 1.00 88.25 190 ILE A O 1
ATOM 1554 N N . SER A 1 191 ? -13.817 -1.220 39.465 1.00 92.06 191 SER A N 1
ATOM 1555 C CA . SER A 1 191 ? -12.542 -1.762 38.977 1.00 92.06 191 SER A CA 1
ATOM 1556 C C . SER A 1 191 ? -12.694 -2.348 37.568 1.00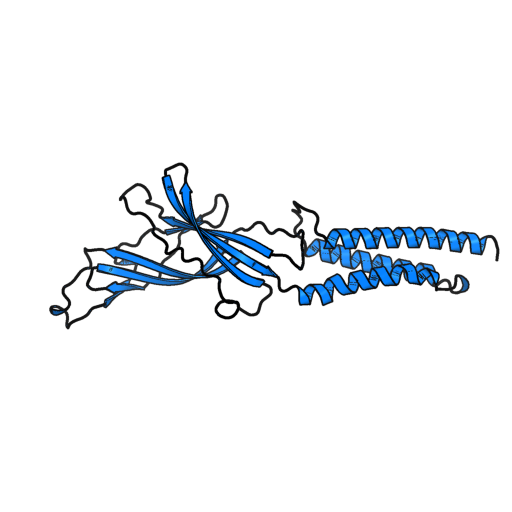 92.06 191 SER A C 1
ATOM 1558 O O . SER A 1 191 ? -11.989 -1.937 36.646 1.00 92.06 191 SER A O 1
ATOM 1560 N N . TYR A 1 192 ? -13.711 -3.196 37.363 1.00 93.75 192 TYR A N 1
ATOM 1561 C CA . TYR A 1 192 ? -14.032 -3.794 36.065 1.00 93.75 192 TYR A CA 1
ATOM 1562 C C . TYR A 1 192 ? -14.254 -2.749 34.960 1.00 93.75 192 TYR A C 1
ATOM 1564 O O . TYR A 1 192 ? -13.676 -2.850 33.876 1.00 93.75 192 TYR A O 1
ATOM 1572 N N . LEU A 1 193 ? -15.056 -1.715 35.235 1.00 91.94 193 LEU A N 1
ATOM 1573 C CA . LEU A 1 193 ? -15.338 -0.650 34.267 1.00 91.94 193 LEU A CA 1
ATOM 1574 C C . LEU A 1 193 ? -14.102 0.171 33.920 1.00 91.94 193 LEU A C 1
ATOM 1576 O O . LEU A 1 193 ? -13.898 0.491 32.751 1.00 91.94 193 LEU A O 1
ATOM 1580 N N . VAL A 1 194 ? -13.260 0.483 34.907 1.00 91.69 194 VAL A N 1
ATOM 1581 C CA . VAL A 1 194 ? -11.996 1.190 34.670 1.00 91.69 194 VAL A CA 1
ATOM 1582 C C . VAL A 1 194 ? -11.069 0.343 33.796 1.00 91.69 194 VAL A C 1
ATOM 1584 O O . VAL A 1 194 ? -10.456 0.879 32.871 1.00 91.69 194 VAL A O 1
ATOM 1587 N N . THR A 1 195 ? -10.999 -0.976 34.016 1.00 93.25 195 THR A N 1
ATOM 1588 C CA . THR A 1 195 ? -10.225 -1.888 33.157 1.00 93.25 195 THR A CA 1
ATOM 1589 C C . THR A 1 195 ? -10.756 -1.905 31.722 1.00 93.25 195 THR A C 1
ATOM 1591 O O . THR A 1 195 ? -9.966 -1.772 30.787 1.00 93.25 195 THR A O 1
ATOM 1594 N N . MET A 1 196 ? -12.076 -2.004 31.529 1.00 93.44 196 MET A N 1
ATOM 1595 C CA . MET A 1 196 ? -12.680 -1.972 30.190 1.00 93.44 196 MET A CA 1
ATOM 1596 C C . MET A 1 196 ? -12.438 -0.631 29.490 1.00 93.44 196 MET A C 1
ATOM 1598 O O . MET A 1 196 ? -11.988 -0.610 28.346 1.00 93.44 196 MET A O 1
ATOM 1602 N N . PHE A 1 197 ? -12.625 0.493 30.188 1.00 90.06 197 PHE A N 1
ATOM 1603 C CA . PHE A 1 197 ? -12.357 1.822 29.636 1.00 90.06 197 PHE A CA 1
ATOM 1604 C C . PHE A 1 197 ? -10.883 1.981 29.237 1.00 90.06 197 PHE A C 1
ATOM 1606 O O . PHE A 1 197 ? -10.575 2.430 28.133 1.00 90.06 197 PHE A O 1
ATOM 1613 N N . THR A 1 198 ? -9.963 1.516 30.083 1.00 92.19 198 THR A N 1
ATOM 16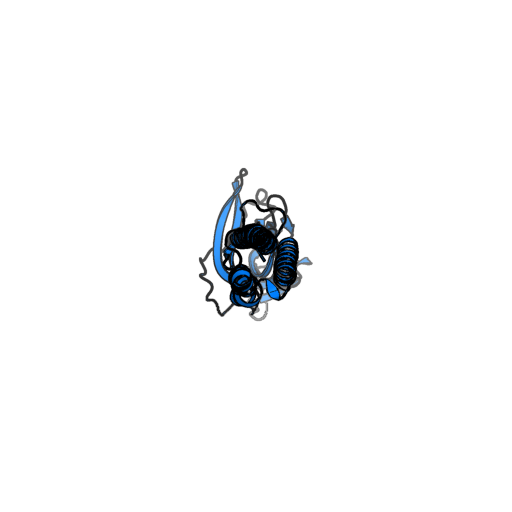14 C CA . THR A 1 198 ? -8.523 1.514 29.782 1.00 92.19 198 THR A CA 1
ATOM 1615 C C . THR A 1 198 ? -8.215 0.672 28.544 1.00 92.19 198 THR A C 1
ATOM 1617 O O . THR A 1 198 ? -7.478 1.118 27.667 1.00 92.19 198 THR A O 1
ATOM 1620 N N . SER A 1 199 ? -8.819 -0.513 28.421 1.00 93.25 199 SER A N 1
ATOM 1621 C CA . SER A 1 199 ? -8.663 -1.370 27.241 1.00 93.25 199 SER A CA 1
ATOM 1622 C C . SER A 1 199 ? -9.142 -0.671 25.964 1.00 93.25 199 SER A C 1
ATOM 1624 O O . SER A 1 199 ? -8.401 -0.615 24.981 1.00 93.25 199 SER A O 1
ATOM 1626 N N . THR A 1 200 ? -10.320 -0.037 25.990 1.00 91.00 200 THR A N 1
ATOM 1627 C CA . THR A 1 200 ? -10.837 0.724 24.838 1.00 91.00 200 THR A CA 1
ATOM 1628 C C . THR A 1 200 ? -9.948 1.915 24.464 1.00 91.00 200 THR A C 1
ATOM 1630 O O . THR A 1 200 ? -9.737 2.172 23.279 1.00 91.00 200 THR A O 1
ATOM 1633 N N . ALA A 1 201 ? -9.349 2.601 25.446 1.00 91.19 201 ALA A N 1
ATOM 1634 C CA . ALA A 1 201 ? -8.410 3.696 25.207 1.00 91.19 201 ALA A CA 1
ATOM 1635 C C . ALA A 1 201 ? -7.105 3.218 24.543 1.00 91.19 201 ALA A C 1
ATOM 1637 O O . ALA A 1 201 ? -6.582 3.894 23.655 1.00 91.19 201 ALA A O 1
ATOM 1638 N N . ILE A 1 202 ? -6.602 2.035 24.918 1.00 92.25 202 ILE A N 1
ATOM 1639 C CA . ILE A 1 202 ? -5.446 1.406 24.261 1.00 92.25 202 ILE A CA 1
ATOM 1640 C C . ILE A 1 202 ? -5.775 1.096 22.795 1.00 92.25 202 ILE A C 1
ATOM 1642 O O . ILE A 1 202 ? -4.985 1.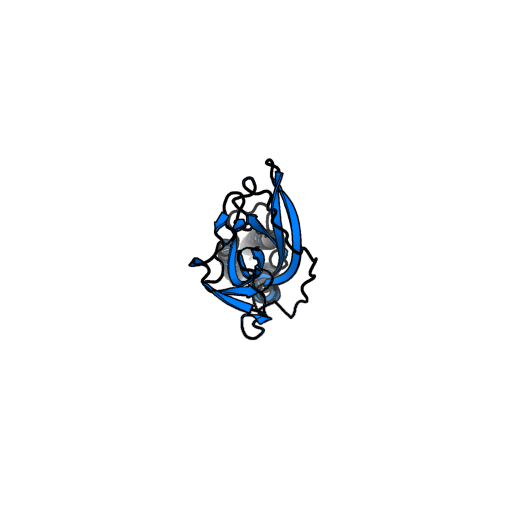433 21.911 1.00 92.25 202 ILE A O 1
ATOM 1646 N N . PHE A 1 203 ? -6.951 0.525 22.510 1.00 89.62 203 PHE A N 1
ATOM 1647 C CA . PHE A 1 203 ? -7.377 0.274 21.129 1.00 89.62 203 PHE A CA 1
ATOM 1648 C C . PHE A 1 203 ? -7.545 1.568 20.327 1.00 89.62 203 PHE A C 1
ATOM 1650 O O . PHE A 1 203 ? -7.085 1.638 19.189 1.00 89.62 203 PHE A O 1
ATOM 1657 N N . LEU A 1 204 ? -8.114 2.623 20.916 1.00 88.38 204 LEU A N 1
ATOM 1658 C CA . LEU A 1 204 ? -8.192 3.945 20.285 1.00 88.38 204 LEU A CA 1
ATOM 1659 C C . LEU A 1 204 ? -6.806 4.494 19.942 1.00 88.38 204 LEU A C 1
ATOM 1661 O O . LEU A 1 204 ? -6.594 4.983 18.831 1.00 88.38 204 LEU A O 1
ATOM 1665 N N . SER A 1 205 ? -5.854 4.377 20.869 1.00 89.75 205 SER A N 1
ATOM 1666 C CA . SER A 1 205 ? -4.472 4.783 20.630 1.00 89.75 205 SER A CA 1
ATOM 1667 C C . SER A 1 205 ? -3.868 3.994 19.467 1.00 89.75 205 SER A C 1
ATOM 1669 O O . SER A 1 205 ? -3.358 4.604 18.527 1.00 89.75 205 SER A O 1
ATOM 1671 N N . TYR A 1 206 ? -4.028 2.668 19.450 1.00 89.00 206 TYR A N 1
ATOM 1672 C CA . TYR A 1 206 ? -3.560 1.818 18.355 1.00 89.00 206 TYR A CA 1
ATOM 1673 C C . TYR A 1 206 ? -4.148 2.249 17.002 1.00 89.00 206 TYR A C 1
ATOM 1675 O O . TYR A 1 206 ? -3.395 2.548 16.072 1.00 89.00 206 TYR A O 1
ATOM 1683 N N . ILE A 1 207 ? -5.474 2.395 16.900 1.00 85.88 207 ILE A N 1
ATOM 1684 C CA . ILE A 1 207 ? -6.144 2.839 15.667 1.00 85.88 207 ILE A CA 1
ATOM 1685 C C . ILE A 1 207 ? -5.643 4.214 15.214 1.00 85.88 207 ILE A C 1
ATOM 1687 O O . ILE A 1 207 ? -5.411 4.406 14.022 1.00 85.88 207 ILE A O 1
ATOM 1691 N N . SER A 1 208 ? -5.407 5.148 16.142 1.00 84.62 208 SER A N 1
ATOM 1692 C CA . SER A 1 208 ? -4.897 6.488 15.814 1.00 84.62 208 SER A CA 1
ATOM 1693 C C . SER A 1 208 ? -3.480 6.485 15.222 1.00 84.62 208 SER A C 1
ATOM 1695 O O . SER A 1 208 ? -3.106 7.427 14.524 1.00 84.62 208 SER A O 1
ATOM 1697 N N . THR A 1 209 ? -2.697 5.432 15.487 1.00 85.38 209 THR A N 1
ATOM 1698 C CA . THR A 1 209 ? -1.340 5.271 14.938 1.00 85.38 209 THR A CA 1
ATOM 1699 C C . THR A 1 209 ? -1.312 4.554 13.592 1.00 85.38 209 THR A C 1
ATOM 1701 O O . THR A 1 209 ? -0.423 4.817 12.788 1.00 85.38 209 THR A O 1
ATOM 1704 N N . VAL A 1 210 ? -2.282 3.672 13.334 1.00 80.94 210 VAL A N 1
ATOM 1705 C CA . VAL A 1 210 ? -2.362 2.885 12.093 1.00 80.94 210 VAL A CA 1
ATOM 1706 C C . VAL A 1 210 ? -3.128 3.629 10.996 1.00 80.94 210 VAL A C 1
ATOM 1708 O O . VAL A 1 210 ? -2.764 3.545 9.824 1.00 80.94 210 VAL A O 1
ATOM 1711 N N . MET A 1 211 ? -4.188 4.356 11.355 1.00 81.88 211 MET A N 1
ATOM 1712 C CA . MET A 1 211 ? -5.010 5.085 10.390 1.00 81.88 211 MET A CA 1
ATOM 1713 C C . MET A 1 211 ? -4.358 6.417 10.000 1.00 81.88 211 MET A C 1
ATOM 1715 O O . MET A 1 211 ? -3.893 7.156 10.873 1.00 81.88 211 MET A O 1
ATOM 1719 N N . PRO A 1 212 ? -4.352 6.794 8.708 1.00 76.81 212 PRO A N 1
ATOM 1720 C CA . PRO A 1 212 ? -3.881 8.113 8.317 1.00 76.81 212 PRO A CA 1
ATOM 1721 C C . PRO A 1 212 ? -4.804 9.194 8.881 1.00 76.81 212 PRO A C 1
ATOM 1723 O O . PRO A 1 212 ? -6.022 9.046 8.925 1.00 76.81 212 PRO A O 1
ATOM 1726 N N . ARG A 1 213 ? -4.220 10.334 9.252 1.00 68.50 213 ARG A N 1
ATOM 1727 C CA . ARG A 1 213 ? -4.965 11.478 9.807 1.00 68.50 213 ARG A CA 1
ATOM 1728 C C . ARG A 1 213 ? -5.861 12.175 8.774 1.00 68.50 213 ARG A C 1
ATOM 1730 O O . ARG A 1 213 ? -6.759 12.920 9.148 1.00 68.50 213 ARG A O 1
ATOM 1737 N N . SER A 1 214 ? -5.626 11.940 7.483 1.00 64.06 214 SER A N 1
ATOM 1738 C CA . SER A 1 214 ? -6.400 12.488 6.365 1.00 64.06 214 SER A CA 1
ATOM 1739 C C . SER A 1 214 ? -7.541 11.545 5.971 1.00 64.06 214 SER A C 1
ATOM 1741 O O . SER A 1 214 ? -7.498 10.894 4.925 1.00 64.06 214 SER A O 1
ATOM 1743 N N . LEU A 1 215 ? -8.554 11.434 6.825 1.00 61.91 215 LEU A N 1
ATOM 1744 C CA . LEU A 1 215 ? -9.756 10.667 6.512 1.00 61.91 215 LEU A CA 1
ATOM 1745 C C . LEU A 1 215 ? -10.710 11.556 5.710 1.00 61.91 215 LEU A C 1
ATOM 1747 O O . LEU A 1 215 ? -11.340 12.455 6.257 1.00 61.91 215 LEU A O 1
ATOM 1751 N N . THR A 1 216 ? -10.799 11.321 4.400 1.00 65.81 216 THR A N 1
ATOM 1752 C CA . THR A 1 216 ? -11.880 11.891 3.574 1.00 65.81 216 THR A CA 1
ATOM 1753 C C . THR A 1 216 ? -13.227 11.267 3.933 1.00 65.81 216 THR A C 1
ATOM 1755 O O . THR A 1 216 ? -14.240 11.955 3.908 1.00 65.81 216 THR A O 1
ATOM 1758 N N . ASN A 1 217 ? -13.215 9.994 4.345 1.00 71.06 217 ASN A N 1
ATOM 1759 C CA . ASN A 1 217 ? -14.365 9.240 4.832 1.00 71.06 217 ASN A CA 1
ATOM 1760 C C . ASN A 1 217 ? -14.027 8.564 6.169 1.00 71.06 217 ASN A C 1
ATOM 1762 O O . ASN A 1 217 ? -12.899 8.104 6.361 1.00 71.06 217 ASN A O 1
ATOM 1766 N N . LEU A 1 218 ? -15.004 8.468 7.074 1.00 80.12 218 LEU A N 1
ATOM 1767 C CA . LEU A 1 218 ? -14.860 7.759 8.351 1.00 80.12 218 LEU A CA 1
ATOM 1768 C C . LEU A 1 218 ? -14.825 6.231 8.123 1.00 80.12 218 LEU A C 1
ATOM 1770 O O . LEU A 1 218 ? -15.774 5.695 7.553 1.00 80.12 218 LEU A O 1
ATOM 1774 N N . PRO A 1 219 ? -13.774 5.511 8.564 1.00 86.50 219 PRO A N 1
ATOM 1775 C CA . PRO A 1 219 ? -13.707 4.051 8.481 1.00 86.50 219 PRO A CA 1
ATOM 1776 C C . PRO A 1 219 ? -14.770 3.358 9.338 1.00 86.50 219 PRO A C 1
ATOM 1778 O O . PRO A 1 219 ? -15.030 3.781 10.466 1.00 86.50 219 PRO A O 1
ATOM 1781 N N . TYR A 1 220 ? -15.294 2.215 8.878 1.00 88.69 220 TYR A N 1
ATOM 1782 C CA . TYR A 1 220 ? -16.204 1.386 9.687 1.00 88.69 220 TYR A CA 1
ATOM 1783 C C . TYR A 1 220 ? -15.593 0.956 11.026 1.00 88.69 220 TYR A C 1
ATOM 1785 O O . TYR A 1 220 ? -16.284 0.912 12.040 1.00 88.69 220 TYR A O 1
ATOM 1793 N N . LEU A 1 221 ? -14.283 0.700 11.057 1.00 89.50 221 LEU A N 1
ATOM 1794 C CA . LEU A 1 221 ? -13.575 0.358 12.290 1.00 89.50 221 LEU A CA 1
ATOM 1795 C C . LEU A 1 221 ? -13.607 1.497 13.324 1.00 89.50 221 LEU A C 1
ATOM 1797 O O . LEU A 1 221 ? -13.696 1.245 14.523 1.00 89.50 221 LEU A O 1
ATOM 1801 N N . SER A 1 222 ? -13.568 2.752 12.869 1.00 87.62 222 SER A N 1
ATOM 1802 C CA . SER A 1 222 ? -13.700 3.920 13.742 1.00 87.62 222 SER A CA 1
ATOM 1803 C C . SER A 1 222 ? -15.126 4.071 14.270 1.00 87.62 222 SER A C 1
ATOM 1805 O O . SER A 1 222 ? -15.299 4.464 15.418 1.00 87.62 222 SER A O 1
ATOM 1807 N N . LEU A 1 223 ? -16.141 3.720 13.472 1.00 88.69 223 LEU A N 1
ATOM 1808 C CA . LEU A 1 223 ? -17.534 3.691 13.932 1.00 88.69 223 LEU A CA 1
ATOM 1809 C C . LEU A 1 223 ? -17.745 2.632 15.018 1.00 88.69 223 LEU A C 1
ATOM 1811 O O . LEU A 1 223 ? -18.318 2.956 16.053 1.00 88.69 223 LEU A O 1
ATOM 1815 N N . LEU A 1 224 ? -17.205 1.421 14.829 1.00 90.38 224 LEU A N 1
ATOM 1816 C CA . LEU A 1 224 ? -17.221 0.373 15.856 1.00 90.38 224 LEU A CA 1
ATOM 1817 C C . LEU A 1 224 ? -16.576 0.870 17.156 1.00 90.38 224 LEU A C 1
ATOM 1819 O O . LEU A 1 224 ? -17.113 0.679 18.236 1.00 90.38 224 LEU A O 1
ATOM 1823 N N . LEU A 1 225 ? -15.434 1.555 17.068 1.00 89.62 225 LEU A N 1
ATOM 1824 C CA . LEU A 1 225 ? -14.772 2.101 18.252 1.00 89.62 225 LEU A CA 1
ATOM 1825 C C . LEU A 1 225 ? -15.636 3.132 18.993 1.00 89.6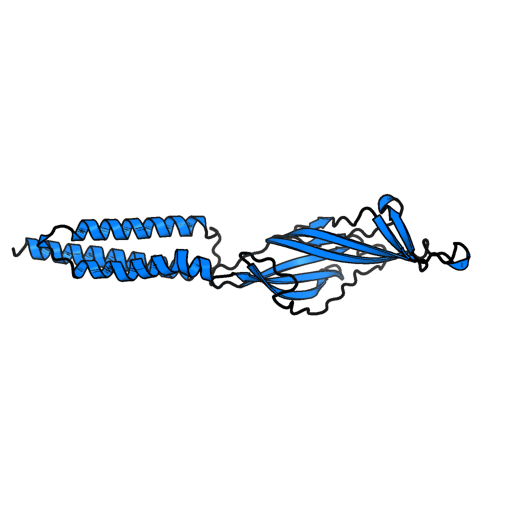2 225 LEU A C 1
ATOM 1827 O O . LEU A 1 225 ? -15.699 3.109 20.221 1.00 89.62 225 LEU A O 1
ATOM 1831 N N . VAL A 1 226 ? -16.285 4.038 18.259 1.00 89.88 226 VAL A N 1
ATOM 1832 C CA . VAL A 1 226 ? -17.193 5.036 18.844 1.00 89.88 226 VAL A CA 1
ATOM 1833 C C . VAL A 1 226 ? -18.382 4.352 19.516 1.00 89.88 226 VAL A C 1
ATOM 1835 O O . VAL A 1 226 ? -18.756 4.749 20.616 1.00 89.88 226 VAL A O 1
ATOM 1838 N N . GLU A 1 227 ? -18.926 3.300 18.907 1.00 92.06 227 GLU A N 1
ATOM 1839 C CA . GLU A 1 227 ? -19.988 2.483 19.498 1.00 92.06 227 GLU A CA 1
ATOM 1840 C C . GLU A 1 227 ? -19.557 1.882 20.844 1.00 92.06 227 GLU A C 1
ATOM 1842 O O . GLU A 1 227 ? -20.244 2.099 21.842 1.00 92.06 227 GLU A O 1
ATOM 1847 N N . VAL A 1 228 ? -18.384 1.237 20.915 1.00 93.69 228 VAL A N 1
ATOM 1848 C CA . VAL A 1 228 ? -17.865 0.659 22.172 1.00 93.69 228 VAL A CA 1
ATOM 1849 C C . VAL A 1 228 ? -17.630 1.734 23.243 1.00 93.69 228 VAL A C 1
ATOM 1851 O O . VAL A 1 228 ? -17.899 1.514 24.424 1.00 93.69 228 VAL A O 1
ATOM 1854 N N . LEU A 1 229 ? -17.163 2.927 22.858 1.00 92.12 229 LEU A N 1
ATOM 1855 C CA . LEU A 1 229 ? -16.989 4.047 23.792 1.00 92.12 229 LEU A CA 1
ATOM 1856 C C . LEU A 1 229 ? -18.331 4.555 24.337 1.00 92.12 229 LEU A C 1
ATOM 1858 O O . LEU A 1 229 ? -18.451 4.810 25.537 1.00 92.12 229 LEU A O 1
ATOM 1862 N N . CYS A 1 230 ? -19.346 4.686 23.480 1.00 93.50 230 CYS A N 1
ATOM 1863 C CA . CYS A 1 230 ? -20.698 5.055 23.894 1.00 93.50 230 CYS A CA 1
ATOM 1864 C C . CYS A 1 230 ? -21.313 3.995 24.817 1.00 93.50 230 CYS A C 1
ATOM 1866 O O . CYS A 1 230 ? -21.879 4.345 25.853 1.00 93.50 230 CYS A O 1
ATOM 1868 N N . GLU A 1 231 ? -21.157 2.714 24.482 1.00 94.12 231 GLU A N 1
ATOM 1869 C CA . GLU A 1 231 ? -21.594 1.592 25.315 1.00 94.12 231 GLU A CA 1
ATOM 1870 C C . GLU A 1 231 ? -20.938 1.642 26.703 1.00 94.12 231 GLU A C 1
ATOM 1872 O O . GLU A 1 231 ? -21.630 1.587 27.724 1.00 94.12 231 GLU A O 1
ATOM 1877 N N . GLY A 1 232 ? -19.618 1.848 26.755 1.00 92.88 232 GLY A N 1
ATOM 1878 C CA . GLY A 1 232 ? -18.866 2.004 27.999 1.00 92.88 232 GLY A CA 1
ATOM 1879 C C . GLY A 1 232 ? -19.362 3.170 28.858 1.00 92.88 232 GLY A C 1
ATOM 1880 O O . GLY A 1 232 ? -19.573 3.003 30.060 1.00 92.88 232 GLY A O 1
ATOM 1881 N N . LEU A 1 233 ? -19.614 4.339 28.259 1.00 92.75 233 LEU A N 1
ATOM 1882 C CA . LEU A 1 233 ? -20.159 5.504 28.969 1.00 92.75 233 LEU A CA 1
ATOM 1883 C C . LEU A 1 233 ? -21.549 5.223 29.553 1.00 92.75 233 LEU A C 1
ATOM 1885 O O . LEU A 1 233 ? -21.803 5.527 30.721 1.00 92.75 233 LEU A O 1
ATOM 1889 N N . CYS A 1 234 ? -22.435 4.602 28.773 1.00 94.06 234 CYS A N 1
ATOM 1890 C CA . CYS A 1 234 ? -23.760 4.200 29.240 1.00 94.06 234 CYS A CA 1
ATOM 1891 C C . CYS A 1 234 ? -23.672 3.198 30.401 1.00 94.06 234 CYS A C 1
ATOM 1893 O O . CYS A 1 234 ? -24.380 3.352 31.400 1.00 94.06 234 CYS A O 1
ATOM 1895 N N . ALA A 1 235 ? -22.773 2.212 30.317 1.00 93.75 235 ALA A N 1
ATOM 1896 C CA . ALA A 1 235 ? -22.556 1.235 31.380 1.00 93.75 235 ALA A CA 1
ATOM 1897 C C . ALA A 1 235 ? -22.040 1.890 32.674 1.00 93.75 235 ALA A C 1
ATOM 1899 O O . ALA A 1 235 ? -22.519 1.572 33.766 1.00 93.75 235 ALA A O 1
ATOM 1900 N N . VAL A 1 236 ? -21.123 2.858 32.574 1.00 92.19 236 VAL A N 1
ATOM 1901 C CA . VAL A 1 236 ? -20.639 3.634 33.728 1.00 92.19 236 VAL A CA 1
ATOM 1902 C C . VAL A 1 236 ? -21.777 4.428 34.377 1.00 92.19 236 VAL A C 1
ATOM 1904 O O . VAL A 1 236 ? -21.966 4.352 35.589 1.00 92.19 236 VAL A O 1
ATOM 1907 N N . LEU A 1 237 ? -22.589 5.144 33.597 1.00 93.06 237 LEU A N 1
ATOM 1908 C CA . LEU A 1 237 ? -23.713 5.917 34.143 1.00 93.06 237 LEU A CA 1
ATOM 1909 C C . LEU A 1 237 ? -24.754 5.020 34.829 1.00 93.06 237 LEU A C 1
ATOM 1911 O O . LEU A 1 237 ? -25.200 5.315 35.940 1.00 93.06 237 LEU A O 1
ATOM 1915 N N . ALA A 1 238 ? -25.109 3.899 34.201 1.00 92.75 238 ALA A N 1
ATOM 1916 C CA . ALA A 1 238 ? -26.064 2.946 34.756 1.00 92.75 238 ALA A CA 1
ATOM 1917 C C . ALA A 1 238 ? -25.540 2.275 36.036 1.00 92.75 238 ALA A C 1
ATOM 1919 O O . ALA A 1 238 ? -26.279 2.130 37.010 1.00 92.75 238 ALA A O 1
ATOM 1920 N N . THR A 1 239 ? -24.262 1.893 36.082 1.00 91.62 239 THR A N 1
ATOM 1921 C CA . THR A 1 239 ? -23.668 1.305 37.294 1.00 91.62 239 THR A CA 1
ATOM 1922 C C . THR A 1 239 ? -23.561 2.307 38.436 1.00 91.62 239 THR A C 1
ATOM 1924 O O . THR A 1 239 ? -23.892 1.941 39.563 1.00 91.62 239 THR A O 1
ATOM 1927 N N . LEU A 1 240 ? -23.191 3.565 38.171 1.00 90.44 240 LEU A N 1
ATOM 1928 C CA . LEU A 1 240 ? -23.221 4.631 39.177 1.00 90.44 240 LEU A CA 1
ATOM 1929 C C . LEU A 1 240 ? -24.628 4.815 39.754 1.00 90.44 240 LEU A C 1
ATOM 1931 O O . LEU A 1 240 ? -24.784 4.942 40.969 1.00 90.44 240 LEU A O 1
ATOM 1935 N N . TRP A 1 241 ? -25.658 4.765 38.907 1.00 91.31 241 TRP A N 1
ATOM 1936 C CA . TRP A 1 241 ? -27.048 4.838 39.353 1.00 91.31 241 TRP A CA 1
ATOM 1937 C C . TRP A 1 241 ? -27.437 3.656 40.255 1.00 91.31 241 TRP A C 1
ATOM 1939 O O . TRP A 1 241 ? -27.986 3.866 41.339 1.00 91.31 241 TRP A O 1
ATOM 1949 N N . VAL A 1 242 ? -27.093 2.425 39.859 1.00 90.38 242 VAL A N 1
ATOM 1950 C CA . VAL A 1 242 ? -27.353 1.208 40.651 1.00 90.38 242 VAL A CA 1
ATOM 1951 C C . VAL A 1 242 ? -26.619 1.242 41.994 1.00 90.38 242 VAL A C 1
ATOM 1953 O O . VAL A 1 242 ? -27.213 0.927 43.023 1.00 90.38 242 VAL A O 1
ATOM 1956 N N . VAL A 1 243 ? -25.345 1.640 42.008 1.00 88.94 243 VAL A N 1
ATOM 1957 C CA . VAL A 1 243 ? -24.538 1.726 43.236 1.00 88.94 243 VAL A CA 1
ATOM 1958 C C . VAL A 1 243 ? -25.080 2.807 44.172 1.00 88.94 243 VAL A C 1
ATOM 1960 O O . VAL A 1 243 ? -25.220 2.557 45.366 1.00 88.94 243 VAL A O 1
ATOM 1963 N N . ASN A 1 244 ? -25.456 3.977 43.648 1.00 89.31 244 ASN A N 1
ATOM 1964 C CA . ASN A 1 244 ? -26.056 5.040 44.455 1.00 89.31 244 ASN A CA 1
ATOM 1965 C C . ASN A 1 244 ? -27.373 4.576 45.103 1.00 89.31 244 ASN A C 1
ATOM 1967 O O . ASN A 1 244 ? -27.583 4.762 46.299 1.00 89.31 244 ASN A O 1
ATOM 1971 N N . LYS A 1 245 ? -28.243 3.903 44.338 1.00 89.12 245 LYS A N 1
ATOM 1972 C CA . LYS A 1 245 ? -29.496 3.347 44.869 1.00 89.12 245 LYS A CA 1
ATOM 1973 C C . LYS A 1 245 ? -29.277 2.254 45.913 1.00 89.12 245 LYS A C 1
ATOM 1975 O O . LYS A 1 245 ? -29.983 2.259 46.916 1.00 89.12 245 LYS A O 1
ATOM 1980 N N . TYR A 1 2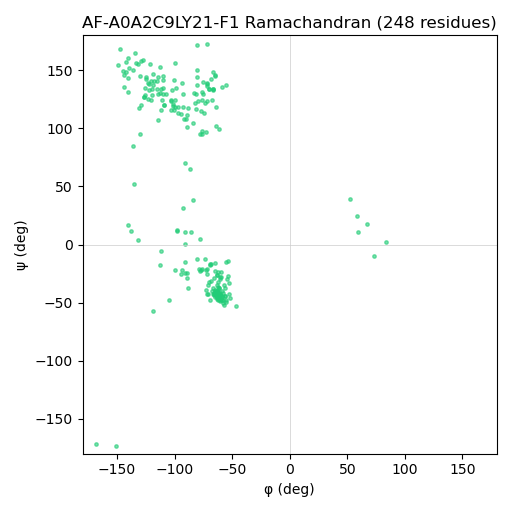46 ? -28.306 1.368 45.702 1.00 87.12 246 TYR A N 1
ATOM 1981 C CA . TYR A 1 246 ? -27.929 0.341 46.675 1.00 87.12 246 TYR A CA 1
ATOM 1982 C C . TYR A 1 246 ? -27.439 0.958 47.994 1.00 87.12 246 TYR A C 1
ATOM 1984 O O . TYR A 1 246 ? -27.826 0.514 49.065 1.00 87.12 246 TYR A O 1
ATOM 1992 N N . ASN A 1 247 ? -26.655 2.037 47.933 1.00 83.44 247 ASN A N 1
ATOM 1993 C CA . ASN A 1 247 ? -26.177 2.722 49.137 1.00 83.44 247 ASN A CA 1
ATOM 1994 C C . ASN A 1 247 ? -27.283 3.503 49.876 1.00 83.44 247 ASN A C 1
ATOM 1996 O O . ASN A 1 247 ? -27.174 3.714 51.081 1.00 83.44 247 ASN A O 1
ATOM 2000 N N . LEU A 1 248 ? -28.341 3.932 49.175 1.00 80.12 248 LEU A N 1
ATOM 2001 C CA . LEU A 1 248 ? -29.506 4.608 49.768 1.00 80.12 248 LEU A CA 1
ATOM 2002 C C . LEU A 1 248 ? -30.479 3.638 50.472 1.00 80.12 248 LEU A C 1
ATOM 2004 O O . LEU A 1 248 ? -31.232 4.070 51.344 1.00 80.12 248 LEU A O 1
ATOM 2008 N N . HIS A 1 249 ? -30.471 2.352 50.108 1.00 66.69 249 HIS A N 1
ATOM 2009 C CA . HIS A 1 249 ? -31.300 1.295 50.699 1.00 66.69 249 HIS A CA 1
ATOM 2010 C C . HIS A 1 249 ? -30.443 0.030 50.928 1.00 66.69 249 HIS A C 1
ATOM 2012 O O . HIS A 1 249 ? -30.413 -0.823 50.037 1.00 66.69 249 HIS A O 1
ATOM 2018 N N . PRO A 1 250 ? -29.715 -0.064 52.061 1.00 56.25 250 PRO A N 1
ATOM 2019 C CA . PRO A 1 250 ? -28.796 -1.173 52.335 1.00 56.25 250 PRO A CA 1
ATOM 2020 C C . PRO A 1 250 ? -29.488 -2.534 52.493 1.00 56.25 250 PRO A C 1
ATOM 2022 O O . PRO A 1 250 ? -30.631 -2.572 53.005 1.00 56.25 250 PRO A O 1
#

Radius of gyration: 29.99 Å; Cα contacts (8 Å, |Δi|>4): 370; chains: 1; bounding box: 60×36×96 Å